Protein AF-A0A3D4JKE9-F1 (afdb_monomer)

Structure (mmCIF, N/CA/C/O backbone):
data_AF-A0A3D4JKE9-F1
#
_entry.id   AF-A0A3D4JKE9-F1
#
loop_
_atom_site.group_PDB
_atom_site.id
_atom_site.type_symbol
_atom_site.label_atom_id
_atom_site.label_alt_id
_atom_site.label_comp_id
_atom_site.label_asym_id
_atom_site.label_entity_id
_atom_site.label_seq_id
_atom_site.pdbx_PDB_ins_code
_atom_site.Cartn_x
_atom_site.Cartn_y
_atom_site.Cartn_z
_atom_site.occupancy
_atom_site.B_iso_or_equiv
_atom_site.auth_seq_id
_atom_site.auth_comp_id
_atom_site.auth_asym_id
_atom_site.auth_atom_id
_atom_site.pdbx_PDB_model_num
ATOM 1 N N . MET A 1 1 ? -2.656 17.512 4.393 1.00 38.16 1 MET A N 1
ATOM 2 C CA . MET A 1 1 ? -3.659 17.011 3.434 1.00 38.16 1 MET A CA 1
ATOM 3 C C . MET A 1 1 ? -3.412 17.754 2.129 1.00 38.16 1 MET A C 1
ATOM 5 O O . MET A 1 1 ? -3.562 18.969 2.118 1.00 38.16 1 MET A O 1
ATOM 9 N N . TYR A 1 2 ? -2.895 17.083 1.101 1.00 38.31 2 TYR A N 1
ATOM 10 C CA . TYR A 1 2 ? -2.681 17.700 -0.212 1.00 38.31 2 TYR A CA 1
ATOM 11 C C . TYR A 1 2 ? -3.946 17.462 -1.035 1.00 38.31 2 TYR A C 1
ATOM 13 O O . TYR A 1 2 ? -4.335 16.307 -1.201 1.00 38.31 2 TYR A O 1
ATOM 21 N N . SER A 1 3 ? -4.623 18.522 -1.486 1.00 44.34 3 SER A N 1
ATOM 22 C CA . SER A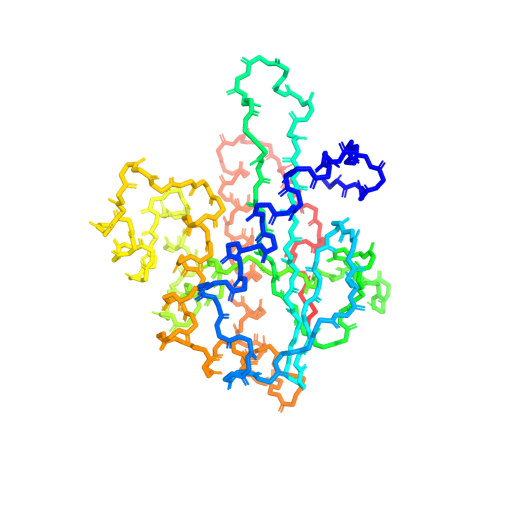 1 3 ? -5.609 18.356 -2.555 1.00 44.34 3 SER A CA 1
ATOM 23 C C . SER A 1 3 ? -4.840 18.005 -3.825 1.00 44.34 3 SER A C 1
ATOM 25 O O . SER A 1 3 ? -3.794 18.601 -4.092 1.00 44.34 3 SER A O 1
ATOM 27 N N . ILE A 1 4 ? -5.332 17.027 -4.587 1.00 50.19 4 ILE A N 1
ATOM 28 C CA . ILE A 1 4 ? -4.718 16.597 -5.856 1.00 50.19 4 ILE A CA 1
ATOM 29 C C . ILE A 1 4 ? -4.515 17.805 -6.790 1.00 50.19 4 ILE A C 1
ATOM 31 O O . ILE A 1 4 ? -3.504 17.899 -7.474 1.00 50.19 4 ILE A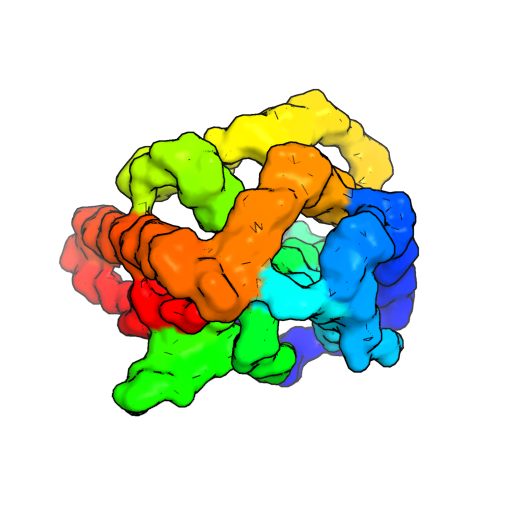 O 1
ATOM 35 N N . GLU A 1 5 ? -5.407 18.796 -6.710 1.00 46.59 5 GLU A N 1
ATOM 36 C CA . GLU A 1 5 ? -5.361 20.067 -7.445 1.00 46.59 5 GLU A CA 1
ATOM 37 C C . GLU A 1 5 ? -4.122 20.943 -7.173 1.00 46.59 5 GLU A C 1
ATOM 39 O O . GLU A 1 5 ? -3.820 21.828 -7.967 1.00 46.59 5 GLU A O 1
ATOM 44 N N . LYS A 1 6 ? -3.401 20.736 -6.060 1.00 47.44 6 LYS A N 1
ATOM 45 C CA . LYS A 1 6 ? -2.190 21.508 -5.713 1.00 47.44 6 LYS A CA 1
ATOM 46 C C . LYS A 1 6 ? -0.889 20.857 -6.176 1.00 47.44 6 LYS A C 1
ATOM 48 O O . LYS A 1 6 ? 0.180 21.426 -5.963 1.00 47.44 6 LYS A O 1
ATOM 53 N N . LEU A 1 7 ? -0.957 19.669 -6.770 1.00 55.28 7 LEU A N 1
ATOM 54 C CA . LEU A 1 7 ? 0.213 19.017 -7.337 1.00 55.28 7 LEU A CA 1
ATOM 55 C C . LEU A 1 7 ? 0.509 19.680 -8.685 1.00 55.28 7 LEU A C 1
ATOM 57 O O . LEU A 1 7 ? -0.306 19.622 -9.602 1.00 55.28 7 LEU A O 1
ATOM 61 N N . GLY A 1 8 ? 1.650 20.369 -8.783 1.00 56.56 8 GLY A N 1
ATOM 62 C CA . GLY A 1 8 ? 2.078 21.004 -10.030 1.00 56.56 8 GLY A CA 1
ATOM 63 C C . GLY A 1 8 ? 2.141 19.996 -11.188 1.00 56.56 8 GLY A C 1
ATOM 64 O O . GLY A 1 8 ? 2.285 18.794 -10.946 1.00 56.56 8 GLY A O 1
ATOM 65 N N . PRO A 1 9 ? 2.036 20.455 -12.448 1.00 58.12 9 PRO A N 1
ATOM 66 C CA . PRO A 1 9 ? 2.061 19.568 -13.602 1.00 58.12 9 PRO A CA 1
ATOM 67 C C . PRO A 1 9 ? 3.363 18.766 -13.607 1.00 58.12 9 PRO A C 1
ATOM 69 O O . PRO A 1 9 ? 4.460 19.316 -13.709 1.00 58.12 9 PRO A O 1
ATOM 72 N N . ILE A 1 10 ? 3.238 17.450 -13.481 1.00 63.09 10 ILE A N 1
ATOM 73 C CA . ILE A 1 10 ? 4.360 16.532 -13.643 1.00 63.09 10 ILE A CA 1
ATOM 74 C C . ILE A 1 10 ? 4.719 16.527 -15.126 1.00 63.09 10 ILE A C 1
ATOM 76 O O . ILE A 1 10 ? 3.843 16.421 -15.990 1.00 63.09 10 ILE A O 1
ATOM 80 N N . GLY A 1 11 ? 6.008 16.662 -15.433 1.00 67.00 11 GLY A N 1
ATOM 81 C CA . GLY A 1 11 ? 6.482 16.596 -16.808 1.00 67.00 11 GLY A CA 1
ATOM 82 C C . GLY A 1 11 ? 6.142 15.244 -17.439 1.00 67.00 11 GLY A C 1
ATOM 83 O O . GLY A 1 11 ? 6.236 14.199 -16.797 1.00 67.00 11 GLY A O 1
ATOM 84 N N . LYS A 1 12 ? 5.787 15.242 -18.728 1.00 72.56 12 LYS A N 1
ATOM 85 C CA . LYS A 1 12 ? 5.521 14.018 -19.510 1.00 72.56 12 LYS A CA 1
ATOM 86 C C . LYS A 1 12 ? 6.681 13.004 -19.448 1.00 72.56 12 LYS A C 1
ATOM 88 O O . LYS A 1 12 ? 6.446 11.804 -19.548 1.00 72.56 12 LYS A O 1
ATOM 93 N N . SER A 1 13 ? 7.915 13.482 -19.268 1.00 75.69 13 SER A N 1
ATOM 94 C CA . SER A 1 13 ? 9.113 12.656 -19.065 1.00 75.69 13 SER A CA 1
ATOM 95 C C . SER A 1 13 ? 9.032 11.801 -17.802 1.00 75.69 13 SER A C 1
ATOM 97 O O . SER A 1 13 ? 9.283 10.601 -17.866 1.00 75.69 13 SER A O 1
ATOM 99 N N . ASP A 1 14 ? 8.635 12.405 -16.681 1.00 77.00 14 ASP A N 1
ATOM 100 C CA . ASP A 1 14 ? 8.602 11.753 -15.371 1.00 77.00 14 ASP A CA 1
ATOM 101 C C . ASP A 1 14 ? 7.516 10.665 -15.362 1.00 77.00 14 ASP A C 1
ATOM 103 O O . ASP A 1 14 ? 7.735 9.573 -14.847 1.00 77.00 14 ASP A O 1
ATOM 107 N N . PHE A 1 15 ? 6.375 10.913 -16.023 1.00 83.19 15 PHE A N 1
ATOM 108 C CA . PHE A 1 15 ? 5.330 9.902 -16.228 1.00 83.19 15 PHE A CA 1
ATOM 109 C C . PHE A 1 15 ? 5.834 8.677 -17.007 1.00 83.19 15 PHE A C 1
ATOM 111 O O . PHE A 1 15 ? 5.554 7.547 -16.612 1.00 83.19 15 PHE A O 1
ATOM 118 N N . ASN A 1 16 ? 6.571 8.879 -18.105 1.00 86.31 16 ASN A N 1
ATOM 119 C CA . ASN A 1 16 ? 7.028 7.776 -18.955 1.00 86.31 16 ASN A CA 1
ATOM 120 C C . ASN A 1 16 ? 8.032 6.872 -18.232 1.00 86.31 16 ASN A C 1
ATOM 122 O O . ASN A 1 16 ? 7.844 5.658 -18.224 1.00 86.31 16 ASN A O 1
ATOM 126 N N . LEU A 1 17 ? 9.046 7.458 -17.579 1.00 87.44 17 LEU A N 1
ATOM 127 C CA . LEU A 1 17 ? 10.033 6.706 -16.788 1.00 87.44 17 LEU A CA 1
ATOM 128 C C . LEU A 1 17 ? 9.343 5.825 -15.748 1.00 87.44 17 LEU A C 1
ATOM 130 O O . LEU A 1 17 ? 9.685 4.658 -15.545 1.00 87.44 17 LEU A O 1
ATOM 134 N N . TRP A 1 18 ? 8.310 6.386 -15.132 1.00 86.81 18 TRP A N 1
ATOM 135 C CA . TRP A 1 18 ? 7.512 5.690 -14.156 1.00 86.81 18 TRP A CA 1
ATOM 136 C C . TRP A 1 18 ? 6.705 4.542 -14.716 1.00 86.81 18 TRP A C 1
ATOM 138 O O . TRP A 1 18 ? 6.764 3.424 -14.200 1.00 86.81 18 TRP A O 1
ATOM 148 N N . PHE A 1 19 ? 5.936 4.829 -15.760 1.00 89.69 19 PHE A N 1
ATOM 149 C CA . PHE A 1 19 ? 5.102 3.843 -16.414 1.00 89.69 19 PHE A CA 1
ATOM 150 C C . PHE A 1 19 ? 5.949 2.677 -16.940 1.00 89.69 19 PHE A C 1
ATOM 152 O O . PHE A 1 19 ? 5.550 1.520 -16.822 1.00 89.69 19 PHE A O 1
ATOM 159 N N . GLU A 1 20 ? 7.152 2.951 -17.442 1.00 91.56 20 GLU A N 1
ATOM 160 C CA . GLU A 1 20 ? 8.109 1.920 -17.843 1.00 91.56 20 GLU A CA 1
ATOM 161 C C . GLU A 1 20 ? 8.607 1.095 -16.649 1.00 91.56 20 GLU A C 1
ATOM 163 O O . GLU A 1 20 ? 8.553 -0.136 -16.697 1.00 91.56 20 GLU A O 1
ATOM 168 N N . ALA A 1 21 ? 9.035 1.735 -15.555 1.00 92.62 21 ALA A N 1
ATOM 169 C CA . ALA A 1 21 ? 9.536 1.032 -14.373 1.00 92.62 21 ALA A CA 1
ATOM 170 C C . ALA A 1 21 ? 8.473 0.114 -13.743 1.00 92.62 21 ALA A C 1
ATOM 172 O O . ALA A 1 21 ? 8.757 -1.054 -13.462 1.00 92.62 21 ALA A O 1
ATOM 173 N N . ILE A 1 22 ? 7.240 0.601 -13.559 1.00 92.81 22 ILE A N 1
ATOM 174 C CA . ILE A 1 22 ? 6.166 -0.212 -12.969 1.00 92.81 22 ILE A CA 1
ATOM 175 C C . ILE A 1 22 ? 5.819 -1.405 -13.864 1.00 92.81 22 ILE A C 1
ATOM 177 O O . ILE A 1 22 ? 5.727 -2.518 -13.357 1.00 92.81 22 ILE A O 1
ATOM 181 N N . ASN A 1 23 ? 5.707 -1.215 -15.183 1.00 92.44 23 ASN A N 1
ATOM 182 C CA . ASN A 1 23 ? 5.371 -2.304 -16.105 1.00 92.44 23 ASN A CA 1
ATOM 183 C C . ASN A 1 23 ? 6.515 -3.309 -16.280 1.00 92.44 23 ASN A C 1
ATOM 185 O O . ASN A 1 23 ? 6.272 -4.469 -16.605 1.00 92.44 23 ASN A O 1
ATOM 189 N N . LYS A 1 24 ? 7.762 -2.880 -16.064 1.00 96.38 24 LYS A N 1
ATOM 190 C CA . LYS A 1 24 ? 8.935 -3.752 -16.131 1.00 96.38 24 LYS A CA 1
ATOM 191 C C . LYS A 1 24 ? 9.065 -4.663 -14.912 1.00 96.38 24 LYS A C 1
ATOM 193 O O . LYS A 1 24 ? 9.494 -5.804 -15.063 1.00 96.38 24 LYS A O 1
ATOM 198 N N . PHE A 1 25 ? 8.771 -4.158 -13.712 1.00 96.25 25 PHE A N 1
ATOM 199 C CA . PHE A 1 25 ? 9.071 -4.871 -12.464 1.00 96.25 25 PHE A CA 1
ATOM 200 C C . PHE A 1 25 ? 7.846 -5.447 -11.747 1.00 96.25 25 PHE A C 1
ATOM 202 O O . PHE A 1 25 ? 8.006 -6.374 -10.952 1.00 96.25 25 PHE A O 1
ATOM 209 N N . LEU A 1 26 ? 6.640 -4.936 -12.003 1.00 96.31 26 LEU A N 1
ATOM 210 C CA . LEU A 1 26 ? 5.412 -5.449 -11.397 1.00 96.31 26 LEU A CA 1
ATOM 211 C C . LEU A 1 26 ? 4.663 -6.356 -12.372 1.00 96.31 26 LEU A C 1
ATOM 213 O O . LEU A 1 26 ? 4.300 -5.955 -13.475 1.00 96.31 26 LEU A O 1
ATOM 217 N N . ASP A 1 27 ? 4.368 -7.578 -11.933 1.00 96.62 27 ASP A N 1
ATOM 218 C CA . ASP A 1 27 ? 3.571 -8.529 -12.707 1.00 96.62 27 ASP A CA 1
ATOM 219 C C . ASP A 1 27 ? 2.071 -8.305 -12.465 1.00 96.62 27 ASP A C 1
ATOM 221 O O . ASP A 1 27 ? 1.409 -9.034 -11.725 1.00 96.62 27 ASP A O 1
ATOM 225 N N . PHE A 1 28 ? 1.517 -7.253 -13.071 1.00 97.31 28 PHE A N 1
ATOM 226 C CA . PHE A 1 28 ? 0.088 -6.935 -12.959 1.00 97.31 28 PHE A CA 1
ATOM 227 C C . PHE A 1 28 ? -0.811 -8.081 -13.448 1.00 97.31 28 PHE A C 1
ATOM 229 O O . PHE A 1 28 ? -1.889 -8.301 -12.891 1.00 97.31 28 PHE A O 1
ATOM 236 N N . LYS A 1 29 ? -0.356 -8.843 -14.454 1.00 97.62 29 LYS A N 1
ATOM 237 C CA . LYS A 1 29 ? -1.115 -9.951 -15.044 1.00 97.62 29 LYS A CA 1
ATOM 238 C C . LYS A 1 29 ? -1.281 -11.105 -14.057 1.00 97.62 29 LYS A C 1
ATOM 240 O O . LYS A 1 29 ? -2.401 -11.586 -13.907 1.00 97.62 29 LYS A O 1
ATOM 245 N N . LYS A 1 30 ? -0.214 -11.505 -13.351 1.00 97.38 30 LYS A N 1
ATOM 246 C CA . LYS A 1 30 ? -0.257 -12.529 -12.284 1.00 97.38 30 LYS A CA 1
ATOM 247 C C . LYS A 1 30 ? -1.341 -12.243 -11.245 1.00 97.38 30 LYS A C 1
ATOM 249 O O . LYS A 1 30 ? -1.954 -13.169 -10.724 1.00 97.38 30 LYS A O 1
ATOM 254 N N . TRP A 1 31 ? -1.595 -10.968 -10.972 1.00 96.94 31 TRP A N 1
ATOM 255 C CA . TRP A 1 31 ? -2.516 -10.518 -9.931 1.00 96.94 31 TRP A CA 1
ATOM 256 C C . TRP A 1 31 ? -3.861 -9.996 -10.461 1.00 96.94 31 TRP A C 1
ATOM 258 O O . TRP A 1 31 ? -4.652 -9.461 -9.687 1.00 96.94 31 TRP A O 1
ATOM 268 N N . ASN A 1 32 ? -4.150 -10.184 -11.756 1.00 97.81 32 ASN A N 1
ATOM 269 C CA . ASN A 1 32 ? -5.381 -9.741 -12.423 1.00 97.81 32 ASN A CA 1
ATOM 270 C C . ASN A 1 32 ? -5.658 -8.230 -12.315 1.00 97.81 32 ASN A C 1
ATOM 272 O O . ASN A 1 32 ? -6.818 -7.813 -12.295 1.00 97.81 32 ASN A O 1
ATOM 276 N N . PHE A 1 33 ? -4.609 -7.409 -12.256 1.00 98.12 33 PHE A N 1
ATOM 277 C CA . PHE A 1 33 ? -4.751 -5.959 -12.307 1.00 98.12 33 PHE A CA 1
ATOM 278 C C . PHE A 1 33 ? -4.959 -5.469 -13.742 1.00 98.12 33 PHE A C 1
ATOM 280 O O . PHE A 1 33 ? -4.297 -5.915 -14.680 1.00 98.12 33 PHE A O 1
ATOM 287 N N . LYS A 1 34 ? -5.853 -4.494 -13.894 1.00 97.38 34 LYS A N 1
ATOM 288 C CA . LYS A 1 34 ? -6.123 -3.754 -15.126 1.00 97.38 34 LYS A CA 1
ATOM 289 C C . LYS A 1 34 ? -5.850 -2.274 -14.897 1.00 97.38 34 LYS A C 1
ATOM 291 O O . LYS A 1 34 ? -6.173 -1.742 -13.841 1.00 97.38 34 LYS A O 1
ATOM 296 N N . LEU A 1 35 ? -5.267 -1.618 -15.893 1.00 95.88 35 LEU A N 1
ATOM 297 C CA . LEU A 1 35 ? -5.049 -0.174 -15.891 1.00 95.88 35 LEU A CA 1
ATOM 298 C C . LEU A 1 35 ? -6.390 0.554 -16.080 1.00 95.88 35 LEU A C 1
ATOM 300 O O . LEU A 1 35 ? -7.112 0.246 -17.027 1.00 95.88 35 LEU A O 1
ATOM 304 N N . ILE A 1 36 ? -6.711 1.509 -15.203 1.00 93.19 36 ILE A N 1
ATOM 305 C CA . ILE A 1 36 ? -8.005 2.220 -15.211 1.00 93.19 36 ILE A CA 1
ATOM 306 C C . ILE A 1 36 ? -7.918 3.598 -15.878 1.00 93.19 36 ILE A C 1
ATOM 308 O O . ILE A 1 36 ? -8.870 4.027 -16.524 1.00 93.19 36 ILE A O 1
ATOM 312 N N . ASN A 1 37 ? -6.780 4.285 -15.783 1.00 84.31 37 ASN A N 1
ATOM 313 C CA . ASN A 1 37 ? -6.600 5.621 -16.353 1.00 84.31 37 ASN A CA 1
ATOM 314 C C . ASN A 1 37 ? -5.240 5.764 -17.068 1.00 84.31 37 ASN A C 1
ATOM 316 O O . ASN A 1 37 ? -4.292 6.358 -16.548 1.00 84.31 37 ASN A O 1
ATOM 320 N N . PRO A 1 38 ? -5.106 5.216 -18.285 1.00 72.06 38 PRO A N 1
ATOM 321 C CA . PRO A 1 38 ? -3.895 5.424 -19.066 1.00 72.06 38 PRO A CA 1
ATOM 322 C C . PRO A 1 38 ? -3.710 6.916 -19.394 1.00 72.06 38 PRO A C 1
ATOM 324 O O . PRO A 1 38 ? -4.631 7.568 -19.878 1.00 72.06 38 PRO A O 1
ATOM 327 N N . GLY A 1 39 ? -2.499 7.441 -19.191 1.00 68.88 39 GLY A N 1
ATOM 328 C CA . GLY A 1 39 ? -2.058 8.699 -19.810 1.00 68.88 39 GLY A CA 1
ATOM 329 C C . GLY A 1 39 ? -1.943 9.929 -18.908 1.00 68.88 39 GLY A C 1
ATOM 330 O O . GLY A 1 39 ? -1.558 10.984 -19.410 1.00 68.88 39 GLY A O 1
ATOM 331 N N . PHE A 1 40 ? -2.221 9.826 -17.605 1.00 77.06 40 PHE A N 1
ATOM 332 C CA . PHE A 1 40 ? -1.964 10.913 -16.652 1.00 77.06 40 PHE A CA 1
ATOM 333 C C . PHE A 1 40 ? -1.666 10.376 -15.242 1.00 77.06 40 PHE A C 1
ATOM 335 O O . PHE A 1 40 ? -2.040 9.251 -14.919 1.00 77.06 40 PHE A O 1
ATOM 342 N N . MET A 1 41 ? -0.975 11.166 -14.412 1.00 81.62 41 MET A N 1
ATOM 343 C CA . MET A 1 41 ? -0.743 10.856 -12.993 1.00 81.62 41 MET A CA 1
ATOM 344 C C . MET A 1 41 ? -1.888 11.397 -12.127 1.00 81.62 41 MET A C 1
ATOM 346 O O . MET A 1 41 ? -2.308 12.526 -12.349 1.00 81.62 41 MET A O 1
ATOM 350 N N . PRO A 1 42 ? -2.331 10.696 -11.073 1.00 89.69 42 PRO A N 1
ATOM 351 C CA . PRO A 1 42 ? -1.864 9.385 -10.616 1.00 89.69 42 PRO A CA 1
ATOM 352 C C . PRO A 1 42 ? -2.261 8.243 -11.557 1.00 89.69 42 PRO A C 1
ATOM 354 O O . PRO A 1 42 ? -3.273 8.344 -12.232 1.00 89.69 42 PRO A O 1
ATOM 357 N N . ILE A 1 43 ? -1.501 7.145 -11.572 1.00 91.50 43 ILE A N 1
ATOM 358 C CA . ILE A 1 43 ? -1.821 5.931 -12.343 1.00 91.50 43 ILE A CA 1
ATOM 359 C C . ILE A 1 43 ? -2.530 4.934 -11.429 1.00 91.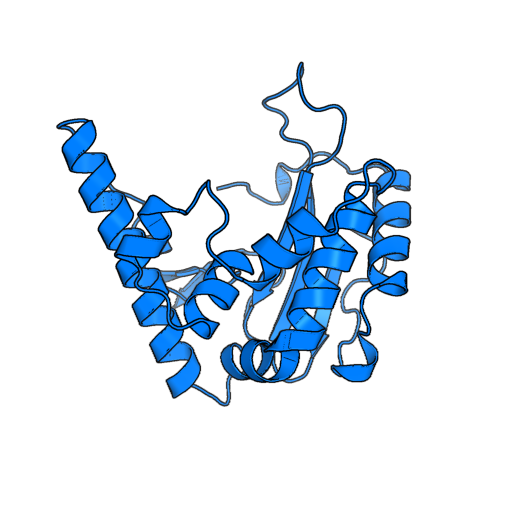50 43 ILE A C 1
ATOM 361 O O . ILE A 1 43 ? -2.003 4.584 -10.372 1.00 91.50 43 ILE A O 1
ATOM 365 N N . PHE A 1 44 ? -3.687 4.436 -11.854 1.00 94.50 44 PHE A N 1
ATOM 366 C CA . PHE A 1 44 ? -4.486 3.463 -11.118 1.00 94.50 44 PHE A CA 1
ATOM 367 C C . PHE A 1 44 ? -4.518 2.108 -11.811 1.00 94.50 44 PHE A C 1
ATOM 369 O O . PHE A 1 44 ? -4.836 1.994 -12.997 1.00 94.50 44 PHE A O 1
ATOM 376 N N . TYR A 1 45 ? -4.283 1.069 -11.019 1.00 96.94 45 TYR A N 1
ATOM 377 C CA . TYR A 1 45 ? -4.546 -0.313 -11.385 1.00 96.94 45 TYR A CA 1
ATOM 378 C C . TYR A 1 45 ? -5.612 -0.894 -10.460 1.00 96.94 45 TYR A C 1
ATOM 380 O O . TYR A 1 45 ? -5.587 -0.655 -9.254 1.00 96.94 45 TYR A O 1
ATOM 388 N N . GLU A 1 46 ? -6.522 -1.689 -11.008 1.00 98.19 46 GLU A N 1
ATOM 389 C CA . GLU A 1 46 ? -7.597 -2.342 -10.260 1.00 98.19 46 GLU A CA 1
ATOM 390 C C . GLU A 1 46 ? -7.658 -3.838 -10.573 1.00 98.19 46 GLU A C 1
ATOM 392 O O . GLU A 1 46 ? -7.564 -4.252 -11.727 1.00 98.19 46 GLU A O 1
ATOM 397 N N . SER A 1 47 ? -7.814 -4.646 -9.530 1.00 98.12 47 SER A N 1
ATOM 398 C CA . SER A 1 47 ? -8.143 -6.069 -9.602 1.00 98.12 47 SER A CA 1
ATOM 399 C C . SER A 1 47 ? -9.493 -6.305 -8.910 1.00 98.12 47 SER A C 1
ATOM 401 O O . SER A 1 47 ? -9.981 -5.413 -8.212 1.00 98.12 47 SER A O 1
ATOM 403 N N . PRO A 1 48 ? -10.094 -7.505 -9.010 1.00 97.69 48 PRO A N 1
ATOM 404 C CA . PRO A 1 48 ? -11.302 -7.825 -8.247 1.00 97.69 48 PRO A CA 1
ATOM 405 C C . PRO A 1 48 ? -11.152 -7.655 -6.726 1.00 97.69 48 PRO A C 1
ATOM 407 O O . PRO A 1 48 ? -12.146 -7.426 -6.043 1.00 97.69 48 PRO A O 1
ATOM 410 N N . ARG A 1 49 ? -9.921 -7.755 -6.200 1.00 97.81 49 ARG A N 1
ATOM 411 C CA . ARG A 1 49 ? -9.641 -7.654 -4.763 1.00 97.81 49 ARG A CA 1
ATOM 412 C C . ARG A 1 49 ? -9.395 -6.216 -4.315 1.00 97.81 49 ARG A C 1
ATOM 414 O O . ARG A 1 49 ? -9.874 -5.814 -3.264 1.00 97.81 49 ARG A O 1
ATOM 421 N N . CYS A 1 50 ? -8.647 -5.422 -5.079 1.00 98.25 50 CYS A N 1
ATOM 422 C CA . CYS A 1 50 ? -8.192 -4.114 -4.604 1.00 98.25 50 CYS A CA 1
ATOM 423 C C . CYS A 1 50 ? -7.730 -3.169 -5.722 1.00 98.25 50 CYS A C 1
ATOM 425 O O . CYS A 1 50 ? -7.623 -3.547 -6.891 1.00 98.25 50 CYS A O 1
ATOM 427 N N . LYS A 1 51 ? -7.415 -1.932 -5.327 1.00 98.12 51 LYS A N 1
ATOM 428 C CA . LYS A 1 51 ? -6.852 -0.862 -6.153 1.00 98.12 51 LYS A CA 1
ATOM 429 C C . LYS A 1 51 ? -5.429 -0.519 -5.712 1.00 98.12 51 LYS A C 1
ATOM 431 O O . LYS A 1 51 ? -5.102 -0.575 -4.525 1.00 98.12 51 LYS A O 1
ATOM 436 N N . VAL A 1 52 ? -4.602 -0.103 -6.667 1.00 97.56 52 VAL A N 1
ATOM 437 C CA . VAL A 1 52 ? -3.250 0.424 -6.441 1.00 97.56 52 VAL A CA 1
ATOM 438 C C . VAL A 1 52 ? -3.108 1.747 -7.179 1.00 97.56 52 VAL A C 1
ATOM 440 O O . VAL A 1 52 ? -3.412 1.831 -8.367 1.00 97.56 52 VAL A O 1
ATOM 443 N N . MET A 1 53 ? -2.638 2.768 -6.471 1.00 95.81 53 MET A N 1
ATOM 444 C CA . MET A 1 53 ? -2.368 4.100 -6.998 1.00 95.81 53 MET A CA 1
ATOM 445 C C . MET A 1 53 ? -0.871 4.366 -6.967 1.00 95.81 53 MET A C 1
ATOM 447 O O . MET A 1 53 ? -0.243 4.233 -5.917 1.00 95.81 53 MET A O 1
ATOM 451 N N . PHE A 1 54 ? -0.334 4.819 -8.091 1.00 93.38 54 PHE A N 1
ATOM 452 C CA . PHE A 1 54 ? 1.015 5.353 -8.211 1.00 93.38 54 PHE A CA 1
ATOM 453 C C . PHE A 1 54 ? 0.906 6.863 -8.400 1.00 93.38 54 PHE A C 1
ATOM 455 O O . PHE A 1 54 ? 0.337 7.336 -9.384 1.00 93.38 54 PHE A O 1
ATOM 462 N N . LEU A 1 55 ? 1.434 7.621 -7.446 1.00 89.94 55 LEU A N 1
ATOM 463 C CA . LEU A 1 55 ? 1.461 9.074 -7.463 1.00 89.94 55 LEU A CA 1
ATOM 464 C C . LEU A 1 55 ? 2.911 9.544 -7.426 1.00 89.94 55 LEU A C 1
ATOM 466 O O . LEU A 1 55 ? 3.701 9.102 -6.596 1.00 89.94 55 LEU A O 1
ATOM 470 N N . SER A 1 56 ? 3.241 10.481 -8.299 1.00 86.19 56 SER A N 1
ATOM 471 C CA . SER A 1 56 ? 4.485 11.225 -8.246 1.00 86.19 56 SER A CA 1
ATOM 472 C C . SER A 1 56 ? 4.133 12.661 -7.897 1.00 86.19 56 SER A C 1
ATOM 474 O O . SER A 1 56 ? 3.076 13.151 -8.285 1.00 86.19 56 SER A O 1
ATOM 476 N N . PHE A 1 57 ? 4.950 13.317 -7.090 1.00 82.75 57 PHE A N 1
ATOM 477 C CA . PHE A 1 57 ? 4.728 14.703 -6.709 1.00 82.75 57 PHE A CA 1
ATOM 478 C C . PHE A 1 57 ? 6.063 15.366 -6.408 1.00 82.75 57 PHE A C 1
ATOM 480 O O . PHE A 1 57 ? 7.022 14.710 -6.025 1.00 82.75 57 PHE A O 1
ATOM 487 N N . ARG A 1 58 ? 6.134 16.682 -6.576 1.00 77.31 58 ARG A N 1
ATOM 488 C CA . ARG A 1 58 ? 7.268 17.484 -6.112 1.00 77.31 58 ARG A CA 1
ATOM 489 C C . ARG A 1 58 ? 6.792 18.231 -4.875 1.00 77.31 58 ARG A C 1
ATOM 491 O O . ARG A 1 58 ? 5.743 18.875 -4.943 1.00 77.31 58 ARG A O 1
ATOM 498 N N . ASP A 1 59 ? 7.492 18.109 -3.746 1.00 69.56 59 ASP A N 1
ATOM 499 C CA . ASP A 1 59 ? 7.161 18.937 -2.584 1.00 69.56 59 ASP A CA 1
ATOM 500 C C . ASP A 1 59 ? 7.537 20.382 -2.922 1.00 69.56 59 ASP A C 1
ATOM 502 O O . ASP A 1 59 ? 8.705 20.758 -2.932 1.00 69.56 59 ASP A O 1
ATOM 506 N N . SER A 1 60 ? 6.531 21.199 -3.232 1.00 62.56 60 SER A N 1
ATOM 507 C CA . SER A 1 60 ? 6.721 22.604 -3.597 1.00 62.56 60 SER A CA 1
ATOM 508 C C . SER A 1 60 ? 7.285 23.448 -2.451 1.00 62.56 60 SER A C 1
ATOM 510 O O . SER A 1 60 ? 7.595 24.616 -2.654 1.00 62.56 60 SER A O 1
ATOM 512 N N . ARG A 1 61 ? 7.356 22.903 -1.229 1.00 60.69 61 ARG A N 1
ATOM 513 C CA . ARG A 1 61 ? 7.923 23.588 -0.058 1.00 60.69 61 ARG A CA 1
ATOM 514 C C . ARG A 1 61 ? 9.436 23.436 0.028 1.00 60.69 61 ARG A C 1
ATOM 516 O O . ARG A 1 61 ? 10.045 24.096 0.864 1.00 60.69 61 ARG A O 1
ATOM 523 N N . ASP A 1 62 ? 10.019 22.587 -0.812 1.00 55.91 62 ASP A N 1
ATOM 524 C CA . ASP A 1 62 ? 11.452 22.355 -0.869 1.00 55.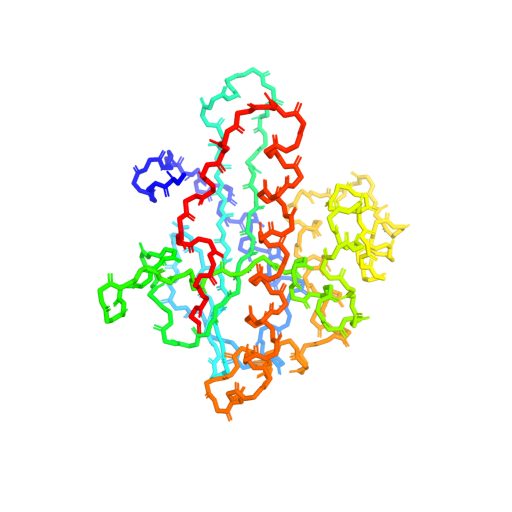91 62 ASP A CA 1
ATOM 525 C C . ASP A 1 62 ? 12.014 22.835 -2.214 1.00 55.91 62 ASP A C 1
ATOM 527 O O . ASP A 1 62 ? 12.523 22.059 -3.021 1.00 55.91 62 ASP A O 1
ATOM 531 N N . GLU A 1 63 ? 11.902 24.147 -2.465 1.00 53.41 63 GLU A N 1
ATOM 532 C CA . GLU A 1 63 ? 12.486 24.808 -3.647 1.00 53.41 63 GLU A CA 1
ATOM 533 C C . GLU A 1 63 ? 14.012 24.612 -3.749 1.00 53.41 63 GLU A C 1
ATOM 535 O O . GLU A 1 63 ? 14.588 24.850 -4.810 1.00 53.41 63 GLU A O 1
ATOM 540 N N . TYR A 1 64 ? 14.672 24.157 -2.675 1.00 53.47 64 TYR A N 1
ATOM 541 C CA . TYR A 1 64 ? 16.128 24.112 -2.572 1.00 53.47 64 TYR A CA 1
ATOM 542 C C . TYR A 1 64 ? 16.746 22.707 -2.446 1.00 53.47 64 TYR A C 1
ATOM 544 O O . TYR A 1 64 ? 17.930 22.582 -2.771 1.00 53.47 64 TYR A O 1
ATOM 552 N N . HIS A 1 65 ? 16.025 21.648 -2.030 1.00 47.69 65 HIS A N 1
ATOM 553 C CA . HIS A 1 65 ? 16.691 20.378 -1.669 1.00 47.69 65 HIS A CA 1
ATOM 554 C C . HIS A 1 65 ? 16.176 19.066 -2.279 1.00 47.69 65 HIS A C 1
ATOM 556 O O . HIS A 1 65 ? 16.869 18.057 -2.123 1.00 47.69 65 HIS A O 1
ATOM 562 N N . SER A 1 66 ? 15.100 19.031 -3.077 1.00 54.41 66 SER A N 1
ATOM 563 C CA . SER A 1 66 ? 14.815 17.828 -3.884 1.00 54.41 66 SER A CA 1
ATOM 564 C C . SER A 1 66 ? 14.482 18.151 -5.344 1.00 54.41 66 SER A C 1
ATOM 566 O O . SER A 1 66 ? 13.382 18.539 -5.721 1.00 54.41 66 SER A O 1
ATOM 568 N N . SER A 1 67 ? 15.473 17.976 -6.220 1.00 61.44 67 SER A N 1
ATOM 569 C CA . SER A 1 67 ? 15.277 18.061 -7.674 1.00 61.44 67 SER A CA 1
ATOM 570 C C . SER A 1 67 ? 14.537 16.844 -8.240 1.00 61.44 67 SER A C 1
ATOM 572 O O . SER A 1 67 ? 14.065 16.882 -9.380 1.00 61.44 67 SER A O 1
ATOM 574 N N . SER A 1 68 ? 14.431 15.765 -7.460 1.00 68.19 68 SER A N 1
ATOM 575 C CA . SER A 1 68 ? 13.820 14.505 -7.878 1.00 68.19 68 SER A CA 1
ATOM 576 C C . SER A 1 68 ? 12.386 14.413 -7.362 1.00 68.19 68 SER A C 1
ATOM 578 O O . SER A 1 68 ? 12.153 14.697 -6.188 1.00 68.19 68 SER A O 1
ATOM 580 N N . PRO A 1 69 ? 11.418 14.049 -8.214 1.00 74.88 69 PRO A N 1
ATOM 581 C CA . PRO A 1 69 ? 10.045 13.889 -7.777 1.00 74.88 69 PRO A CA 1
ATOM 582 C C . PRO A 1 69 ? 9.942 12.804 -6.697 1.00 74.88 69 PRO A C 1
ATOM 584 O O . PRO A 1 69 ? 10.511 11.719 -6.808 1.00 74.88 69 PRO A O 1
ATOM 587 N N . GLU A 1 70 ? 9.178 13.082 -5.647 1.00 83.19 70 GLU A N 1
ATOM 588 C CA . GLU A 1 70 ? 8.756 12.072 -4.693 1.00 83.19 70 GLU A CA 1
ATOM 589 C C . GLU A 1 70 ? 7.722 11.139 -5.311 1.00 83.19 70 GLU A C 1
ATOM 591 O O . GLU A 1 70 ? 7.060 11.414 -6.318 1.00 83.19 70 GLU A O 1
ATOM 596 N N . ILE A 1 71 ? 7.641 9.975 -4.688 1.00 84.88 71 ILE A N 1
ATOM 597 C CA . ILE A 1 71 ? 6.996 8.799 -5.216 1.00 84.88 71 ILE A CA 1
ATOM 598 C C . ILE A 1 71 ? 6.189 8.182 -4.083 1.00 84.88 71 ILE A C 1
ATOM 600 O O . ILE A 1 71 ? 6.739 7.813 -3.046 1.00 84.88 71 ILE A O 1
ATOM 604 N N . SER A 1 72 ? 4.890 8.028 -4.304 1.00 89.44 72 SER A N 1
ATOM 605 C CA . SER A 1 72 ? 3.985 7.357 -3.385 1.00 89.44 72 SER A CA 1
ATOM 606 C C . SER A 1 72 ? 3.226 6.259 -4.111 1.00 89.44 72 SER A C 1
ATOM 608 O O . SER A 1 72 ? 2.649 6.476 -5.174 1.00 89.44 72 SER A O 1
ATOM 610 N N . VAL A 1 73 ? 3.206 5.076 -3.505 1.00 94.62 73 VAL A N 1
ATOM 611 C CA . VAL A 1 73 ? 2.363 3.964 -3.936 1.00 94.62 73 VAL A CA 1
ATOM 612 C C . VAL A 1 73 ? 1.411 3.646 -2.800 1.00 94.62 73 VAL A C 1
ATOM 614 O O . VAL A 1 73 ? 1.834 3.392 -1.670 1.00 94.62 73 VAL A O 1
ATOM 617 N N . SER A 1 74 ? 0.118 3.690 -3.092 1.00 96.38 74 SER A N 1
ATOM 618 C CA . SER A 1 74 ? -0.940 3.470 -2.111 1.00 96.38 74 SER A CA 1
ATOM 619 C C . SER A 1 74 ? -1.879 2.362 -2.559 1.00 96.38 74 SER A C 1
ATOM 621 O O . SER A 1 74 ? -2.117 2.176 -3.750 1.00 96.38 74 SER A O 1
ATOM 623 N N . TYR A 1 75 ? -2.434 1.651 -1.587 1.00 98.25 75 TYR A N 1
ATOM 624 C CA . TYR A 1 75 ? -3.331 0.520 -1.788 1.00 98.25 75 TYR A CA 1
ATOM 625 C C . TYR A 1 75 ? -4.695 0.836 -1.207 1.00 98.25 75 TYR A C 1
ATOM 627 O O . TYR A 1 75 ? -4.770 1.456 -0.152 1.00 98.25 75 TYR A O 1
ATOM 635 N N . ALA A 1 76 ? -5.760 0.401 -1.858 1.00 97.94 76 ALA A N 1
ATOM 636 C CA . ALA A 1 76 ? -7.112 0.644 -1.385 1.00 97.94 76 ALA A CA 1
ATOM 637 C C . ALA A 1 76 ? -8.021 -0.541 -1.681 1.00 97.94 76 ALA A C 1
ATOM 639 O O . ALA A 1 76 ? -7.772 -1.311 -2.610 1.00 97.94 76 ALA A O 1
ATOM 640 N N . ARG A 1 77 ? -9.102 -0.674 -0.917 1.00 97.44 77 ARG A N 1
ATOM 641 C CA . ARG A 1 77 ? -10.168 -1.629 -1.233 1.00 97.44 77 ARG A CA 1
ATOM 642 C C . ARG A 1 77 ? -10.900 -1.193 -2.505 1.00 97.44 77 ARG A C 1
ATOM 644 O O . ARG A 1 77 ? -10.880 -0.019 -2.878 1.00 97.44 77 ARG A O 1
ATOM 651 N N . SER A 1 78 ? -11.571 -2.126 -3.175 1.00 95.75 78 SER A N 1
ATOM 652 C CA . SER A 1 78 ? -12.212 -1.885 -4.482 1.00 95.75 78 SER A CA 1
ATOM 653 C C . SER A 1 78 ? -13.243 -0.743 -4.492 1.00 95.75 78 SER A C 1
ATOM 655 O O . SER A 1 78 ? -13.404 -0.070 -5.505 1.00 95.75 78 SER A O 1
ATOM 657 N N . HIS A 1 79 ? -13.896 -0.439 -3.370 1.00 94.12 79 HIS A N 1
ATOM 658 C CA . HIS A 1 79 ? -14.884 0.644 -3.284 1.00 94.12 79 HIS A CA 1
ATOM 659 C C . HIS A 1 79 ? -14.276 2.048 -3.093 1.00 94.12 79 HIS A C 1
ATOM 661 O O . HIS A 1 79 ? -15.011 3.034 -3.116 1.00 94.12 79 HIS A O 1
ATOM 667 N N . ALA A 1 80 ? -12.957 2.168 -2.905 1.00 95.38 80 ALA A N 1
ATOM 668 C CA . ALA A 1 80 ? -12.324 3.459 -2.657 1.00 95.38 80 ALA A CA 1
ATOM 669 C C . ALA A 1 80 ? -12.459 4.417 -3.860 1.00 95.38 80 ALA A C 1
ATOM 671 O O . ALA A 1 80 ? -12.261 3.988 -5.007 1.00 95.38 80 ALA A O 1
ATOM 672 N N . PRO A 1 81 ? -12.752 5.710 -3.625 1.00 94.44 81 PRO A N 1
ATOM 673 C CA . PRO A 1 81 ? -12.795 6.709 -4.688 1.00 94.44 81 PRO A CA 1
ATOM 674 C C . PRO A 1 81 ? -11.399 6.936 -5.291 1.00 94.44 81 PRO A C 1
ATOM 676 O O . PRO A 1 81 ? -10.384 6.822 -4.600 1.00 94.44 81 PRO A O 1
ATOM 679 N N . LEU A 1 82 ? -11.346 7.250 -6.590 1.00 92.44 82 LEU A N 1
ATOM 680 C CA . LEU A 1 82 ? -10.087 7.521 -7.304 1.00 92.44 82 LEU A CA 1
ATOM 681 C C . LEU A 1 82 ? -9.595 8.960 -7.096 1.00 92.44 82 LEU A C 1
ATOM 683 O O . LEU A 1 82 ? -8.401 9.228 -7.149 1.00 92.44 82 LEU A O 1
ATOM 687 N N . ASP A 1 83 ? -10.511 9.889 -6.854 1.00 88.75 83 ASP A N 1
ATOM 688 C CA . ASP A 1 83 ? -10.274 11.330 -6.744 1.00 88.75 83 ASP A CA 1
ATOM 689 C C . ASP A 1 83 ? -10.107 11.816 -5.295 1.00 88.75 83 ASP A C 1
ATOM 691 O O . ASP A 1 83 ? -9.877 13.001 -5.053 1.00 88.75 83 ASP A O 1
ATOM 695 N N . SER A 1 84 ? -10.187 10.913 -4.313 1.00 89.69 84 SER A N 1
ATOM 696 C CA . SER A 1 84 ? -10.087 11.260 -2.899 1.00 89.69 84 SER A CA 1
ATOM 697 C C . SER A 1 84 ? -9.337 10.209 -2.088 1.00 89.69 84 SER A C 1
ATOM 699 O O . SER A 1 84 ? -9.488 9.003 -2.264 1.00 89.69 84 SER A O 1
ATOM 701 N N . HIS A 1 85 ? -8.563 10.682 -1.109 1.00 89.19 85 HIS A N 1
ATOM 702 C CA . HIS A 1 85 ? -7.949 9.819 -0.099 1.00 89.19 85 HIS A CA 1
ATOM 703 C C . HIS A 1 85 ? -8.935 9.340 0.977 1.00 89.19 85 HIS A C 1
ATOM 705 O O . HIS A 1 85 ? -8.592 8.460 1.775 1.00 89.19 85 HIS A O 1
ATOM 711 N N . TYR A 1 86 ? -10.132 9.930 1.007 1.00 90.81 86 TYR A N 1
ATOM 712 C CA . TYR A 1 86 ? -11.128 9.725 2.045 1.00 90.81 86 TYR A CA 1
ATOM 713 C C . TYR A 1 86 ? -12.534 9.548 1.477 1.00 90.81 86 TYR A C 1
ATOM 715 O O . TYR A 1 86 ? -12.884 10.150 0.462 1.00 90.81 86 TYR A O 1
ATOM 723 N N . ILE A 1 87 ? -13.361 8.796 2.192 1.00 91.31 87 ILE A N 1
ATOM 724 C CA . ILE A 1 87 ? -14.798 8.692 1.947 1.00 91.31 87 ILE A CA 1
ATOM 725 C C . ILE A 1 87 ? -15.563 9.181 3.178 1.00 91.31 87 ILE A C 1
ATOM 727 O O . ILE A 1 87 ? -15.149 8.927 4.310 1.00 91.31 87 ILE A O 1
ATOM 731 N N . ASN A 1 88 ? -16.662 9.905 2.962 1.00 90.25 88 ASN A N 1
ATOM 732 C CA . ASN A 1 88 ? -17.616 10.202 4.026 1.00 90.25 88 ASN A CA 1
ATOM 733 C C . ASN A 1 88 ? -18.626 9.053 4.101 1.00 90.25 88 ASN A C 1
ATOM 735 O O . ASN A 1 88 ? -19.326 8.783 3.126 1.00 90.25 88 ASN A O 1
ATOM 739 N N . PHE A 1 89 ? -18.685 8.386 5.247 1.00 86.38 89 PHE A N 1
ATOM 740 C CA . PHE A 1 89 ? -19.638 7.326 5.529 1.00 86.38 89 PHE A CA 1
ATOM 741 C C . PHE A 1 89 ? -20.265 7.583 6.901 1.00 86.38 89 PHE A C 1
ATOM 743 O O . PHE A 1 89 ? -19.549 7.758 7.885 1.00 86.38 89 PHE A O 1
ATOM 750 N N . ASP A 1 90 ? -21.597 7.664 6.959 1.00 90.50 90 ASP A N 1
ATOM 751 C CA . ASP A 1 90 ? -22.355 7.969 8.186 1.00 90.50 90 ASP A CA 1
ATOM 752 C C . ASP A 1 90 ? -21.860 9.238 8.921 1.00 90.50 90 ASP A C 1
ATOM 754 O O . ASP A 1 90 ? -21.644 9.270 10.134 1.00 90.50 90 ASP A O 1
ATOM 758 N N . GLY A 1 91 ? -21.569 10.296 8.154 1.00 89.50 91 GLY A N 1
ATOM 759 C CA . GLY A 1 91 ? -21.083 11.574 8.684 1.00 89.50 91 GLY A CA 1
ATOM 760 C C . GLY A 1 91 ? -19.635 11.553 9.188 1.00 89.50 91 GLY A C 1
ATOM 761 O O . GLY A 1 91 ? -19.158 12.565 9.707 1.00 89.50 91 GLY A O 1
ATOM 762 N N . LYS A 1 92 ? -18.916 10.435 9.037 1.00 88.50 92 LYS A N 1
ATOM 763 C CA . LYS A 1 92 ? -17.513 10.283 9.438 1.00 88.50 92 LYS A CA 1
ATOM 764 C C . LYS A 1 92 ? -16.616 10.136 8.217 1.00 88.50 92 LYS A C 1
ATOM 766 O O . LYS A 1 92 ? -16.950 9.463 7.250 1.00 88.50 92 LYS A O 1
ATOM 771 N N . MET A 1 93 ? -15.439 10.750 8.282 1.00 88.56 93 MET A N 1
ATOM 772 C CA . MET A 1 93 ? -14.412 10.617 7.250 1.00 88.56 93 MET A CA 1
ATOM 773 C C . MET A 1 93 ? -13.558 9.380 7.521 1.00 88.56 93 MET A C 1
ATOM 775 O O . MET A 1 93 ? -13.007 9.260 8.617 1.00 88.56 93 MET A O 1
ATOM 779 N N . TYR A 1 94 ? -13.426 8.509 6.522 1.00 90.44 94 TYR A N 1
ATOM 780 C CA . TYR A 1 94 ? -12.605 7.299 6.542 1.00 90.44 94 TYR A CA 1
ATOM 781 C C . TYR A 1 94 ? -11.487 7.413 5.516 1.00 90.44 94 TYR A C 1
ATOM 783 O O . TYR A 1 94 ? -11.735 7.791 4.374 1.00 90.44 94 TYR A O 1
ATOM 791 N N . ARG A 1 95 ? -10.258 7.070 5.899 1.00 92.12 95 ARG A N 1
ATOM 792 C CA . ARG A 1 95 ? -9.121 6.982 4.984 1.00 92.12 95 ARG A CA 1
ATOM 793 C C . ARG A 1 95 ? -9.192 5.679 4.193 1.00 92.12 95 ARG A C 1
ATOM 795 O O . ARG A 1 95 ? -9.242 4.616 4.797 1.00 92.12 95 ARG A O 1
ATOM 802 N N . CYS A 1 96 ? -9.094 5.780 2.873 1.00 94.69 96 CYS A N 1
ATOM 803 C CA . CYS A 1 96 ? -9.235 4.635 1.970 1.00 94.69 96 CYS A CA 1
ATOM 804 C C . CYS A 1 96 ? -7.946 4.160 1.304 1.00 94.69 96 CYS A C 1
ATOM 806 O O . CYS A 1 96 ? -7.925 3.104 0.683 1.00 94.69 96 CYS A O 1
ATOM 808 N N . TRP A 1 97 ? -6.883 4.960 1.376 1.00 95.81 97 TRP A N 1
ATOM 809 C CA . TRP A 1 97 ? -5.618 4.672 0.706 1.00 95.81 97 TRP A CA 1
ATOM 810 C C . TRP A 1 97 ? -4.499 4.470 1.728 1.00 95.81 97 TRP A C 1
ATOM 812 O O . TRP A 1 97 ? -4.182 5.359 2.533 1.00 95.81 97 TRP A O 1
ATOM 822 N N . HIS A 1 98 ? -3.883 3.296 1.670 1.00 95.25 98 HIS A N 1
ATOM 823 C CA . HIS A 1 98 ? -2.983 2.742 2.671 1.00 95.25 98 HIS A CA 1
ATOM 824 C C . HIS A 1 98 ? -1.558 2.638 2.153 1.00 95.25 98 HIS A C 1
ATOM 826 O O . HIS A 1 98 ? -1.299 2.216 1.027 1.00 95.25 98 HIS A O 1
ATOM 832 N N . ASP A 1 99 ? -0.627 3.013 3.023 1.00 92.62 99 ASP A N 1
ATOM 833 C CA . ASP A 1 99 ? 0.799 2.858 2.785 1.00 92.62 99 ASP A CA 1
ATOM 834 C C . ASP A 1 99 ? 1.187 1.386 2.960 1.00 92.62 99 ASP A C 1
ATOM 836 O O . ASP A 1 99 ? 0.831 0.755 3.963 1.00 92.62 99 ASP A O 1
ATOM 840 N N . ILE A 1 100 ? 1.956 0.848 2.015 1.00 94.31 100 ILE A N 1
ATOM 841 C CA . ILE A 1 100 ? 2.391 -0.550 2.052 1.00 94.31 100 ILE A CA 1
ATOM 842 C C . ILE A 1 100 ? 3.170 -0.903 3.323 1.00 94.31 100 ILE A C 1
ATOM 844 O O . ILE A 1 100 ? 3.111 -2.040 3.775 1.00 94.31 100 ILE A O 1
ATOM 848 N N . ARG A 1 101 ? 3.858 0.050 3.964 1.00 91.06 101 ARG A N 1
ATOM 849 C CA . ARG A 1 101 ? 4.588 -0.198 5.217 1.00 91.06 101 ARG A CA 1
ATOM 850 C C . ARG A 1 101 ? 3.650 -0.628 6.336 1.00 91.06 101 ARG A C 1
ATOM 852 O O . ARG A 1 101 ? 3.997 -1.545 7.072 1.00 91.06 101 ARG A O 1
ATOM 859 N N . LEU A 1 102 ? 2.479 0.005 6.458 1.00 92.06 102 LEU A N 1
ATOM 860 C CA . LEU A 1 102 ? 1.476 -0.376 7.459 1.00 92.06 102 LEU A CA 1
ATOM 861 C C . LEU A 1 102 ? 0.937 -1.776 7.169 1.00 92.06 102 LEU A C 1
ATOM 863 O O . LEU A 1 102 ? 0.859 -2.591 8.083 1.00 92.06 102 LEU A O 1
ATOM 867 N N . LEU A 1 103 ? 0.630 -2.059 5.900 1.00 95.56 103 LEU A N 1
ATOM 868 C CA . LEU A 1 103 ? 0.143 -3.370 5.467 1.00 95.56 103 LEU A CA 1
ATOM 869 C C . LEU A 1 103 ? 1.175 -4.466 5.771 1.00 95.56 103 LEU A C 1
ATOM 871 O O . LEU A 1 103 ? 0.853 -5.449 6.426 1.00 95.56 103 LEU A O 1
ATOM 875 N N . LEU A 1 104 ? 2.443 -4.268 5.400 1.00 94.62 104 LEU A N 1
ATOM 876 C CA . LEU A 1 104 ? 3.509 -5.242 5.653 1.00 94.62 104 LEU A CA 1
ATOM 877 C C . LEU A 1 104 ? 3.791 -5.443 7.145 1.00 94.62 104 LEU A C 1
ATOM 879 O O . LEU A 1 104 ? 4.050 -6.566 7.562 1.00 94.62 104 LEU A O 1
ATOM 883 N N . CYS A 1 105 ? 3.743 -4.384 7.959 1.00 93.31 105 CYS A N 1
ATOM 884 C CA . CYS A 1 105 ? 3.918 -4.524 9.407 1.00 93.31 105 CYS A CA 1
ATOM 885 C C . CYS A 1 105 ? 2.787 -5.349 10.028 1.00 93.31 105 CYS A C 1
ATOM 887 O O . CYS A 1 105 ? 3.056 -6.198 10.875 1.00 93.31 105 CYS A O 1
ATOM 889 N N . TYR A 1 106 ? 1.547 -5.126 9.589 1.00 95.31 106 TYR A N 1
ATOM 890 C CA . TYR A 1 106 ? 0.405 -5.923 10.022 1.00 95.31 106 TYR A CA 1
ATOM 891 C C . TYR A 1 106 ? 0.551 -7.395 9.612 1.00 95.31 106 TYR A C 1
ATOM 893 O O . TYR A 1 106 ? 0.448 -8.274 10.464 1.00 95.31 106 TYR A O 1
ATOM 901 N N . LEU A 1 107 ? 0.883 -7.661 8.343 1.00 96.00 107 LEU A N 1
ATOM 902 C CA . LEU A 1 107 ? 1.085 -9.023 7.828 1.00 96.00 107 LEU A CA 1
ATOM 903 C C . LEU A 1 107 ? 2.240 -9.764 8.524 1.00 96.00 107 LEU A C 1
ATOM 905 O O . LEU A 1 107 ? 2.231 -10.987 8.613 1.00 96.00 107 LEU A O 1
ATOM 909 N N . GLU A 1 108 ? 3.220 -9.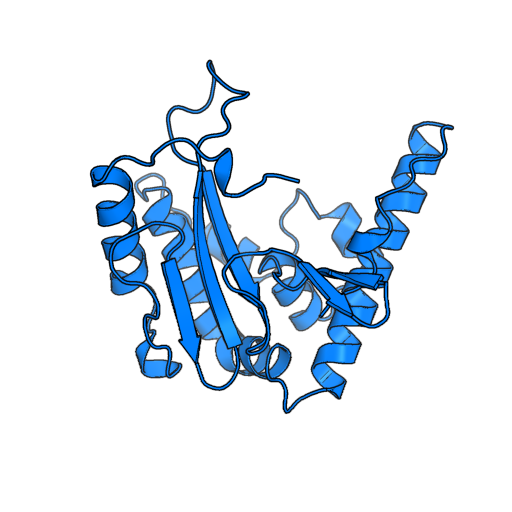037 9.063 1.00 94.75 108 GLU A N 1
ATOM 910 C CA . GLU A 1 108 ? 4.315 -9.596 9.866 1.00 94.75 108 GLU A CA 1
ATOM 911 C C . GLU A 1 108 ? 3.977 -9.750 11.360 1.00 94.75 108 GLU A C 1
ATOM 913 O O . GLU A 1 108 ? 4.855 -10.080 12.160 1.00 94.75 108 GLU A O 1
ATOM 918 N N . GLY A 1 109 ? 2.725 -9.503 11.762 1.00 94.38 109 GLY A N 1
ATOM 919 C CA . GLY A 1 109 ? 2.279 -9.624 13.151 1.00 94.38 109 GLY A CA 1
ATOM 920 C C . GLY A 1 109 ? 2.907 -8.581 14.077 1.00 94.38 109 GLY A C 1
ATOM 921 O O . GLY A 1 109 ? 3.105 -8.827 15.271 1.00 94.38 109 GLY A O 1
ATOM 922 N N . MET A 1 110 ? 3.283 -7.417 13.541 1.00 92.25 110 MET A N 1
ATOM 923 C CA . MET A 1 110 ? 3.910 -6.375 14.338 1.00 92.25 110 MET A CA 1
ATOM 924 C C . MET A 1 110 ? 2.922 -5.769 15.333 1.00 92.25 110 MET A C 1
ATOM 926 O O . MET A 1 110 ? 1.762 -5.523 15.030 1.00 92.25 110 MET A O 1
ATOM 930 N N . ASN A 1 111 ? 3.412 -5.444 16.527 1.00 91.31 111 ASN A N 1
ATOM 931 C CA . ASN A 1 111 ? 2.641 -4.659 17.481 1.00 91.31 111 ASN A CA 1
ATOM 932 C C . ASN A 1 111 ? 2.666 -3.160 17.089 1.00 91.31 111 ASN A C 1
ATOM 934 O O . ASN A 1 111 ? 3.763 -2.635 16.859 1.00 91.31 111 ASN A O 1
ATOM 938 N N . PRO A 1 112 ? 1.525 -2.440 17.103 1.00 90.12 112 PRO A N 1
ATOM 939 C CA . PRO A 1 112 ? 1.457 -1.010 16.774 1.00 90.12 112 PRO A CA 1
ATOM 940 C C . PRO A 1 112 ? 2.446 -0.120 17.547 1.00 90.12 112 PRO A C 1
ATOM 942 O O . PRO A 1 112 ? 3.069 0.776 16.974 1.00 90.12 112 PRO A O 1
ATOM 945 N N . LYS A 1 113 ? 2.662 -0.397 18.842 1.00 87.62 113 LYS A N 1
ATOM 946 C CA . LYS A 1 113 ? 3.612 0.348 19.687 1.00 87.62 113 LYS A CA 1
ATOM 947 C C . LYS A 1 113 ? 5.049 0.153 19.218 1.00 87.62 113 LYS A C 1
ATOM 949 O O . LYS A 1 113 ? 5.782 1.131 19.097 1.00 87.62 113 LYS A O 1
ATOM 954 N N . LYS A 1 114 ? 5.424 -1.094 18.901 1.00 86.25 114 LYS A N 1
ATOM 955 C CA . LYS A 1 114 ? 6.749 -1.412 18.346 1.00 86.25 114 LYS A CA 1
ATOM 956 C C . LYS A 1 114 ? 6.934 -0.760 16.980 1.00 86.25 114 LYS A C 1
ATOM 958 O O . LYS A 1 114 ? 7.994 -0.206 16.717 1.00 86.25 114 LYS A O 1
ATOM 963 N N . MET A 1 115 ? 5.908 -0.768 16.126 1.00 86.56 115 MET A N 1
ATOM 964 C CA . MET A 1 115 ? 5.985 -0.107 14.822 1.00 86.56 115 MET A CA 1
ATOM 965 C C . MET A 1 115 ? 6.347 1.374 14.963 1.00 86.56 115 MET A C 1
ATOM 967 O O . MET A 1 115 ? 7.154 1.872 14.187 1.00 86.56 115 MET A O 1
ATOM 971 N N . LEU A 1 116 ? 5.797 2.074 15.957 1.00 84.62 116 LEU A N 1
ATOM 972 C CA . LEU A 1 116 ? 6.085 3.490 16.169 1.00 84.62 116 LEU A CA 1
ATOM 973 C C . LEU A 1 116 ? 7.548 3.757 16.556 1.00 84.62 116 LEU A C 1
ATOM 975 O O . LEU A 1 116 ? 8.109 4.763 16.124 1.00 84.62 116 LEU A O 1
ATOM 979 N N . ASP A 1 117 ? 8.176 2.859 17.322 1.00 83.00 117 ASP A N 1
ATOM 980 C CA . ASP A 1 117 ? 9.606 2.948 17.664 1.00 83.00 117 ASP A CA 1
ATOM 981 C C . ASP A 1 117 ? 10.498 2.833 16.423 1.00 83.00 117 ASP A C 1
ATOM 983 O O . ASP A 1 117 ? 11.524 3.503 16.313 1.00 83.00 117 ASP A O 1
ATOM 987 N N . TYR A 1 118 ? 10.063 2.029 15.453 1.00 77.75 118 TYR A N 1
ATOM 988 C CA . TYR A 1 118 ? 10.808 1.745 14.232 1.00 77.75 118 TYR A CA 1
ATOM 989 C C . TYR A 1 118 ? 10.241 2.429 12.994 1.00 77.75 118 TYR A C 1
ATOM 991 O O . TYR A 1 118 ? 10.695 2.131 11.893 1.00 77.75 118 TYR A O 1
ATOM 999 N N . TYR A 1 119 ? 9.282 3.348 13.128 1.00 69.81 119 TYR A N 1
ATOM 1000 C CA . TYR A 1 119 ? 8.569 3.908 11.975 1.00 69.81 119 TYR A CA 1
ATOM 1001 C C . TYR A 1 119 ? 9.533 4.544 10.959 1.00 69.81 119 TYR A C 1
ATOM 1003 O O . TYR A 1 119 ? 9.326 4.454 9.751 1.00 69.81 119 TYR A O 1
ATOM 1011 N N . HIS A 1 120 ? 10.641 5.103 11.457 1.00 69.19 120 HIS A N 1
ATOM 1012 C CA . HIS A 1 120 ? 11.733 5.660 10.654 1.00 69.19 120 HIS A CA 1
ATOM 1013 C C . HIS A 1 120 ? 12.888 4.677 10.379 1.00 69.19 120 HIS A C 1
ATOM 1015 O O . HIS A 1 120 ? 13.750 4.967 9.560 1.00 69.19 120 HIS A O 1
ATOM 1021 N N . GLN A 1 121 ? 12.925 3.523 11.053 1.00 65.88 121 GLN A N 1
ATOM 1022 C CA . GLN A 1 121 ? 14.041 2.564 11.048 1.00 65.88 121 GLN A CA 1
ATOM 1023 C C . GLN A 1 121 ? 13.725 1.244 10.334 1.00 65.88 121 GLN A C 1
ATOM 1025 O O . GLN A 1 121 ? 14.485 0.287 10.439 1.00 65.88 121 GLN A O 1
ATOM 1030 N N . THR A 1 122 ? 12.654 1.201 9.541 1.00 63.50 122 THR A N 1
ATOM 1031 C CA . THR A 1 122 ? 12.399 0.100 8.601 1.00 63.50 122 THR A CA 1
ATOM 1032 C C . THR A 1 122 ? 12.134 -1.252 9.291 1.00 63.50 122 THR A C 1
ATOM 1034 O O . THR A 1 122 ? 12.981 -2.150 9.285 1.00 63.50 122 THR A O 1
ATOM 1037 N N . PRO A 1 123 ? 10.953 -1.447 9.898 1.00 69.62 123 PRO A N 1
ATOM 1038 C CA . PRO A 1 123 ? 10.740 -2.615 10.738 1.00 69.62 123 PRO A CA 1
ATOM 1039 C C . PRO A 1 123 ? 10.458 -3.904 9.957 1.00 69.62 123 PRO A C 1
ATOM 1041 O O . PRO A 1 123 ? 10.795 -4.978 10.458 1.00 69.62 123 PRO A O 1
ATOM 1044 N N . SER A 1 124 ? 9.900 -3.815 8.743 1.00 78.81 124 SER A N 1
ATOM 1045 C CA . SER A 1 124 ? 9.501 -5.006 7.988 1.00 78.81 124 SER A CA 1
ATOM 1046 C C . SER A 1 124 ? 10.693 -5.792 7.444 1.00 78.81 124 SER A C 1
ATOM 1048 O O . SER A 1 124 ? 11.641 -5.220 6.897 1.00 78.81 124 SER A O 1
ATOM 1050 N N . SER A 1 125 ? 10.614 -7.122 7.528 1.00 81.94 125 SER A N 1
ATOM 1051 C CA . SER A 1 125 ? 11.611 -8.039 6.961 1.00 81.94 125 SER A CA 1
ATOM 1052 C C . SER A 1 125 ? 11.806 -7.844 5.452 1.00 81.94 125 SER A C 1
ATOM 1054 O O . SER A 1 125 ? 12.933 -7.950 4.965 1.00 81.94 125 SER A O 1
ATOM 1056 N N . VAL A 1 126 ? 10.737 -7.501 4.721 1.00 80.06 126 VAL A N 1
ATOM 1057 C CA . VAL A 1 126 ? 10.801 -7.190 3.285 1.00 80.06 126 VAL A CA 1
ATOM 1058 C C . VAL A 1 126 ? 11.595 -5.923 3.053 1.00 80.06 126 VAL A C 1
ATOM 1060 O O . VAL A 1 126 ? 12.535 -5.959 2.265 1.00 80.06 126 VAL A O 1
ATOM 1063 N N . LEU A 1 127 ? 11.282 -4.828 3.754 1.00 80.88 127 LEU A N 1
ATOM 1064 C CA . LEU A 1 127 ? 12.053 -3.599 3.574 1.00 80.88 127 LEU A CA 1
ATOM 1065 C C . LEU A 1 127 ? 13.518 -3.785 4.011 1.00 80.88 127 LEU A C 1
ATOM 1067 O O . LEU A 1 127 ? 14.406 -3.252 3.356 1.00 80.88 127 LEU A O 1
ATOM 1071 N N . LYS A 1 128 ? 13.802 -4.562 5.067 1.00 82.94 128 LYS A N 1
ATOM 1072 C CA . LYS A 1 128 ? 15.185 -4.873 5.475 1.00 82.94 128 LYS A CA 1
ATOM 1073 C C . LYS A 1 128 ? 15.942 -5.622 4.380 1.00 82.94 128 LYS A C 1
ATOM 1075 O O . LYS A 1 128 ? 17.040 -5.209 4.011 1.00 82.94 128 LYS A O 1
ATOM 1080 N N . LYS A 1 129 ? 15.346 -6.690 3.834 1.00 82.25 129 LYS A N 1
ATOM 1081 C CA . LYS A 1 129 ? 15.923 -7.452 2.716 1.00 82.25 129 LYS A CA 1
ATOM 1082 C C . LYS A 1 129 ? 16.105 -6.565 1.484 1.00 82.25 129 LYS A C 1
ATOM 1084 O O . LYS A 1 129 ? 17.147 -6.626 0.841 1.00 82.25 129 LYS A O 1
ATOM 1089 N N . PHE A 1 130 ? 15.117 -5.724 1.188 1.00 86.81 130 PHE A N 1
ATOM 1090 C CA . PHE A 1 130 ? 15.159 -4.815 0.054 1.00 86.81 130 PHE A CA 1
ATOM 1091 C C . PHE A 1 130 ? 16.293 -3.794 0.183 1.00 86.81 130 PHE A C 1
ATOM 1093 O O . PHE A 1 130 ? 17.129 -3.696 -0.713 1.00 86.81 130 PHE A O 1
ATOM 1100 N N . ASN A 1 131 ? 16.390 -3.123 1.334 1.00 85.31 131 ASN A N 1
ATOM 1101 C CA . ASN A 1 131 ? 17.449 -2.159 1.626 1.00 85.31 131 ASN A CA 1
ATOM 1102 C C . ASN A 1 131 ? 18.842 -2.797 1.564 1.00 85.31 131 ASN A C 1
ATOM 1104 O O . ASN A 1 131 ? 19.765 -2.170 1.056 1.00 85.31 131 ASN A O 1
ATOM 1108 N N . ALA A 1 132 ? 18.992 -4.045 2.024 1.00 86.50 132 ALA A N 1
ATOM 1109 C CA . ALA A 1 132 ? 20.254 -4.782 1.926 1.00 86.50 132 ALA A CA 1
ATOM 1110 C C . ALA A 1 132 ? 20.631 -5.150 0.478 1.00 86.50 132 ALA A C 1
ATOM 1112 O O . ALA A 1 132 ? 21.809 -5.292 0.168 1.00 86.50 132 ALA A O 1
ATOM 1113 N N . SER A 1 133 ? 19.644 -5.297 -0.411 1.00 87.38 133 SER A N 1
ATOM 1114 C CA . SER A 1 133 ? 19.854 -5.571 -1.840 1.00 87.38 133 SER A CA 1
ATOM 1115 C C . SER A 1 133 ? 19.964 -4.314 -2.708 1.00 87.38 133 SER A C 1
ATOM 1117 O O . SER A 1 133 ? 20.136 -4.430 -3.923 1.00 87.38 133 SER A O 1
ATOM 1119 N N . ARG A 1 134 ? 19.821 -3.125 -2.105 1.00 87.88 134 ARG A N 1
ATOM 1120 C CA . ARG A 1 134 ? 19.784 -1.851 -2.821 1.00 87.88 134 ARG A CA 1
ATOM 1121 C C . ARG A 1 134 ? 21.093 -1.629 -3.565 1.00 87.88 134 ARG A C 1
ATOM 1123 O O . ARG A 1 134 ? 22.169 -1.727 -2.979 1.00 87.88 134 ARG A O 1
ATOM 1130 N N . LYS A 1 135 ? 20.977 -1.234 -4.831 1.00 90.00 135 LYS A N 1
ATOM 1131 C CA . LYS A 1 135 ? 22.118 -0.824 -5.642 1.00 90.00 135 LYS A CA 1
ATOM 1132 C C . LYS A 1 135 ? 22.109 0.694 -5.890 1.00 90.00 135 LYS A C 1
ATOM 1134 O O . LYS A 1 135 ? 21.021 1.240 -6.091 1.00 90.00 135 LYS A O 1
ATOM 1139 N N . PRO A 1 136 ? 23.263 1.389 -5.834 1.00 88.06 136 PRO A N 1
ATOM 1140 C CA . PRO A 1 136 ? 23.333 2.842 -6.027 1.00 88.06 136 PRO A CA 1
ATOM 1141 C C . PRO A 1 136 ? 22.833 3.328 -7.392 1.00 88.06 136 PRO A C 1
ATOM 1143 O O . PRO A 1 136 ? 22.362 4.454 -7.496 1.00 88.06 136 PRO A O 1
ATOM 1146 N N . GLU A 1 137 ? 22.927 2.490 -8.423 1.00 92.94 137 GLU A N 1
ATOM 1147 C CA . GLU A 1 137 ? 22.551 2.817 -9.800 1.00 92.94 137 GLU A CA 1
ATOM 1148 C C . GLU A 1 137 ? 21.041 2.772 -10.074 1.00 92.94 137 GLU A C 1
ATOM 1150 O O . GLU A 1 137 ? 20.606 3.170 -11.153 1.00 92.94 137 GLU A O 1
ATOM 1155 N N . TRP A 1 138 ? 20.230 2.269 -9.139 1.00 92.31 138 TRP A N 1
ATOM 1156 C CA . TRP A 1 138 ? 18.782 2.243 -9.327 1.00 92.31 138 TRP A CA 1
ATOM 1157 C C . TRP A 1 138 ? 18.211 3.654 -9.259 1.00 92.31 138 TRP A C 1
ATOM 1159 O O . TRP A 1 138 ? 18.396 4.359 -8.263 1.00 92.31 138 TRP A O 1
ATOM 1169 N N . SER A 1 139 ? 17.453 4.028 -10.293 1.00 90.12 139 SER A N 1
ATOM 1170 C CA . SER A 1 139 ? 16.613 5.220 -10.235 1.00 90.12 139 SER A CA 1
ATOM 1171 C C . SER A 1 139 ? 15.572 5.079 -9.120 1.00 90.12 139 SER A C 1
ATOM 1173 O O . SER A 1 139 ? 15.308 3.982 -8.613 1.00 90.12 139 SER A O 1
ATOM 1175 N N . GLN A 1 140 ? 14.967 6.191 -8.716 1.00 87.50 140 GLN A N 1
ATOM 1176 C CA . GLN A 1 140 ? 13.962 6.174 -7.657 1.00 87.50 140 GLN A CA 1
ATOM 1177 C C . GLN A 1 140 ? 12.709 5.384 -8.080 1.00 87.50 140 GLN A C 1
ATOM 1179 O O . GLN A 1 140 ? 12.145 4.646 -7.270 1.00 87.50 140 GLN A O 1
ATOM 1184 N N . GLU A 1 141 ? 12.322 5.474 -9.353 1.00 90.06 141 GLU A N 1
ATOM 1185 C CA . GLU A 1 141 ? 11.214 4.733 -9.963 1.00 90.06 141 GLU A CA 1
ATOM 1186 C C . GLU A 1 141 ? 11.481 3.225 -9.925 1.00 90.06 141 GLU A C 1
ATOM 1188 O O . GLU A 1 141 ? 10.638 2.448 -9.473 1.00 90.06 141 GLU A O 1
ATOM 1193 N N . GLU A 1 142 ? 12.683 2.805 -10.342 1.00 93.38 142 GLU A N 1
ATOM 1194 C CA . GLU A 1 142 ? 13.106 1.403 -10.291 1.00 93.38 142 GLU A CA 1
ATOM 1195 C C . GLU A 1 142 ? 13.170 0.894 -8.849 1.00 93.38 142 GLU A C 1
ATOM 1197 O O . GLU A 1 142 ? 12.669 -0.194 -8.557 1.00 93.38 142 GLU A O 1
ATOM 1202 N N . TYR A 1 143 ? 13.737 1.681 -7.931 1.00 91.62 143 TYR A N 1
ATOM 1203 C CA . TYR A 1 143 ? 13.795 1.341 -6.512 1.00 91.62 143 TYR A CA 1
ATOM 1204 C C . TYR A 1 143 ? 12.395 1.064 -5.953 1.00 91.62 143 TYR A C 1
ATOM 1206 O O . TYR A 1 143 ? 12.167 0.024 -5.332 1.00 91.62 143 TYR A O 1
ATOM 1214 N N . VAL A 1 144 ? 11.430 1.950 -6.205 1.00 91.94 144 VAL A N 1
ATOM 1215 C CA . VAL A 1 144 ? 10.067 1.759 -5.702 1.00 91.94 144 VAL A CA 1
ATOM 1216 C C . VAL A 1 144 ? 9.381 0.588 -6.405 1.00 91.94 144 VAL A C 1
ATOM 1218 O O . VAL A 1 144 ? 8.844 -0.288 -5.728 1.00 91.94 144 VAL A O 1
ATOM 1221 N N . ALA A 1 145 ? 9.463 0.475 -7.730 1.00 94.56 145 ALA A N 1
ATOM 1222 C CA . ALA A 1 145 ? 8.845 -0.639 -8.448 1.00 94.56 145 ALA A CA 1
ATOM 1223 C C . ALA A 1 145 ? 9.379 -2.010 -7.977 1.00 94.56 145 ALA A C 1
ATOM 1225 O O . ALA A 1 145 ? 8.598 -2.931 -7.730 1.00 94.56 145 ALA A O 1
ATOM 1226 N N . ARG A 1 146 ? 10.694 -2.138 -7.749 1.00 95.19 146 ARG A N 1
ATOM 1227 C CA . ARG A 1 146 ? 11.303 -3.369 -7.216 1.00 95.19 146 ARG A CA 1
ATOM 1228 C C . ARG A 1 146 ? 10.921 -3.653 -5.768 1.00 95.19 146 ARG A C 1
ATOM 1230 O O . ARG A 1 146 ? 10.727 -4.816 -5.418 1.00 95.19 146 ARG A O 1
ATOM 1237 N N . PHE A 1 147 ? 10.812 -2.624 -4.929 1.00 94.25 147 PHE A N 1
ATOM 1238 C CA . PHE A 1 147 ? 10.363 -2.795 -3.549 1.00 94.25 147 PHE A CA 1
ATOM 1239 C C . PHE A 1 147 ? 8.958 -3.409 -3.509 1.00 94.25 147 PHE A C 1
ATOM 1241 O O . PHE A 1 147 ? 8.727 -4.405 -2.820 1.00 94.25 147 PHE A O 1
ATOM 1248 N N . HIS A 1 148 ? 8.040 -2.847 -4.296 1.00 95.75 148 HIS A N 1
ATOM 1249 C CA . HIS A 1 148 ? 6.668 -3.334 -4.386 1.00 95.75 148 HIS A CA 1
ATOM 1250 C C . HIS A 1 148 ? 6.591 -4.718 -5.042 1.00 95.75 148 HIS A C 1
ATOM 1252 O O . HIS A 1 148 ? 5.840 -5.559 -4.560 1.00 95.75 148 HIS A O 1
ATOM 1258 N N . SER A 1 149 ? 7.424 -4.998 -6.051 1.00 96.00 149 SER A N 1
ATOM 1259 C CA . SER A 1 149 ? 7.566 -6.336 -6.642 1.00 96.00 149 SER A CA 1
ATOM 1260 C C . SER A 1 149 ? 7.949 -7.381 -5.588 1.00 96.00 149 SER A C 1
ATOM 1262 O O . SER A 1 149 ? 7.250 -8.379 -5.430 1.00 96.00 149 SER A O 1
ATOM 1264 N N . LEU A 1 150 ? 8.974 -7.107 -4.771 1.00 95.00 150 LEU A N 1
ATOM 1265 C CA . LEU A 1 150 ? 9.395 -8.013 -3.699 1.00 95.00 150 LEU A CA 1
ATOM 1266 C C . LEU A 1 150 ? 8.296 -8.216 -2.644 1.00 95.00 150 LEU A C 1
ATOM 1268 O O . LEU A 1 150 ? 8.120 -9.325 -2.135 1.00 95.00 150 LEU A O 1
ATOM 1272 N N . ALA A 1 151 ? 7.570 -7.151 -2.300 1.00 95.44 151 ALA A N 1
ATOM 1273 C CA . ALA A 1 151 ? 6.446 -7.232 -1.377 1.00 95.44 151 ALA A CA 1
ATOM 1274 C C . ALA A 1 151 ? 5.306 -8.094 -1.944 1.00 95.44 151 ALA A C 1
ATOM 1276 O O . ALA A 1 151 ? 4.763 -8.926 -1.220 1.00 95.44 151 ALA A O 1
ATOM 1277 N N . TRP A 1 152 ? 4.982 -7.941 -3.231 1.00 97.00 152 TRP A N 1
ATOM 1278 C CA . TRP A 1 152 ? 3.961 -8.737 -3.916 1.00 97.00 152 TRP A CA 1
ATOM 1279 C C . TRP A 1 152 ? 4.375 -10.197 -4.048 1.00 97.00 152 TRP A C 1
ATOM 1281 O O . TRP A 1 152 ? 3.562 -11.084 -3.824 1.00 97.00 152 TRP A O 1
ATOM 1291 N N . ASP A 1 153 ? 5.636 -10.478 -4.356 1.00 96.00 153 ASP A N 1
ATOM 1292 C CA . ASP A 1 153 ? 6.096 -11.860 -4.460 1.00 96.00 153 ASP A CA 1
ATOM 1293 C C . ASP A 1 153 ? 6.083 -12.587 -3.119 1.00 96.00 153 ASP A C 1
ATOM 1295 O O . ASP A 1 153 ? 5.806 -13.784 -3.083 1.00 96.00 153 ASP A O 1
ATOM 1299 N N . LYS A 1 154 ? 6.350 -11.877 -2.016 1.00 96.25 154 LYS A N 1
ATOM 1300 C CA . LYS A 1 154 ? 6.331 -12.483 -0.684 1.00 96.25 154 LYS A CA 1
ATOM 1301 C C . LYS A 1 154 ? 4.928 -12.594 -0.087 1.00 96.25 154 LYS A C 1
ATOM 1303 O O . LYS A 1 154 ? 4.639 -13.610 0.530 1.00 96.25 154 LYS A O 1
ATOM 1308 N N . TYR A 1 155 ? 4.111 -11.550 -0.218 1.00 97.62 155 TYR A N 1
ATOM 1309 C CA . TYR A 1 155 ? 2.844 -11.416 0.508 1.00 97.62 155 TYR A CA 1
ATOM 1310 C C . TYR A 1 155 ? 1.648 -11.122 -0.396 1.00 97.62 155 TYR A C 1
ATOM 1312 O O . TYR A 1 155 ? 0.611 -10.713 0.101 1.00 97.62 155 TYR A O 1
ATOM 1320 N N . GLY A 1 156 ? 1.764 -11.222 -1.720 1.00 97.38 156 GLY A N 1
ATOM 1321 C CA . GLY A 1 156 ? 0.729 -10.713 -2.624 1.00 97.38 156 GLY A CA 1
ATOM 1322 C C . GLY A 1 156 ? -0.650 -11.332 -2.393 1.00 97.38 156 GLY A C 1
ATOM 1323 O O . GLY A 1 156 ? -1.640 -10.616 -2.472 1.00 97.38 156 GLY A O 1
ATOM 1324 N N . ASN A 1 157 ? -0.738 -12.618 -2.034 1.00 98.19 157 ASN A N 1
ATOM 1325 C CA . ASN A 1 157 ? -2.026 -13.225 -1.691 1.00 98.19 157 ASN A CA 1
ATOM 1326 C C . ASN A 1 157 ? -2.620 -12.579 -0.439 1.00 98.19 157 ASN A C 1
ATOM 1328 O O . ASN A 1 157 ? -3.690 -11.989 -0.514 1.00 98.19 157 ASN A O 1
ATOM 1332 N N . GLU A 1 158 ? -1.890 -12.601 0.672 1.00 98.31 158 GLU A N 1
ATOM 1333 C CA . GLU A 1 158 ? -2.340 -12.068 1.955 1.00 98.31 158 GLU A CA 1
ATOM 1334 C C . GLU A 1 158 ? -2.589 -10.556 1.893 1.00 98.31 158 GLU A C 1
ATOM 1336 O O . GLU A 1 158 ? -3.556 -10.061 2.458 1.00 98.31 158 GLU A O 1
ATOM 1341 N N . LEU A 1 159 ? -1.746 -9.816 1.170 1.00 98.06 159 LEU A N 1
ATOM 1342 C CA . LEU A 1 159 ? -1.850 -8.373 0.963 1.00 98.06 159 LEU A CA 1
ATOM 1343 C C . LEU A 1 159 ? -3.116 -7.999 0.196 1.00 98.06 159 LEU A C 1
ATOM 1345 O O . LEU A 1 159 ? -3.774 -7.021 0.546 1.00 98.06 159 LEU A O 1
ATOM 1349 N N . PHE A 1 160 ? -3.435 -8.728 -0.872 1.00 98.25 160 PHE A N 1
ATOM 1350 C CA . PHE A 1 160 ? -4.606 -8.420 -1.684 1.00 98.25 160 PHE A CA 1
ATOM 1351 C C . PHE A 1 160 ? -5.887 -8.982 -1.077 1.00 98.25 160 PHE A C 1
ATOM 1353 O O . PHE A 1 160 ? -6.904 -8.302 -1.152 1.00 98.25 160 PHE A O 1
ATOM 1360 N N . ASP A 1 161 ? -5.837 -10.138 -0.414 1.00 98.38 161 ASP A N 1
ATOM 1361 C CA . ASP A 1 161 ? -6.967 -10.676 0.350 1.00 98.38 161 ASP A CA 1
ATOM 1362 C C . ASP A 1 161 ? -7.310 -9.766 1.532 1.00 98.38 161 ASP A C 1
ATOM 1364 O O . ASP A 1 161 ? -8.482 -9.538 1.809 1.00 98.38 161 ASP A O 1
ATOM 1368 N N . LEU A 1 162 ? -6.306 -9.156 2.172 1.00 98.00 162 LEU A N 1
ATOM 1369 C CA . LEU A 1 162 ? -6.527 -8.156 3.216 1.00 98.00 162 LEU A CA 1
ATOM 1370 C C . LEU A 1 162 ? -7.364 -6.967 2.727 1.00 98.00 162 LEU A C 1
ATOM 1372 O O . LEU A 1 162 ? -8.139 -6.403 3.492 1.00 98.00 162 LEU A O 1
ATOM 1376 N N . LEU A 1 163 ? -7.196 -6.580 1.462 1.00 98.00 163 LEU A N 1
ATOM 1377 C CA . LEU A 1 163 ? -7.891 -5.452 0.840 1.00 98.00 163 LEU A CA 1
ATOM 1378 C C . LEU A 1 163 ? -9.186 -5.869 0.123 1.00 98.00 163 LEU A C 1
ATOM 1380 O O . LEU A 1 163 ? -9.928 -4.998 -0.337 1.00 98.00 163 LEU A O 1
ATOM 1384 N N . ASP A 1 164 ? -9.475 -7.168 0.040 1.00 98.06 164 ASP A N 1
ATOM 1385 C CA . ASP A 1 164 ? -10.677 -7.690 -0.599 1.00 98.06 164 ASP A CA 1
ATOM 1386 C C . ASP A 1 164 ? -11.924 -7.319 0.216 1.00 98.06 164 ASP A C 1
ATOM 1388 O O . ASP A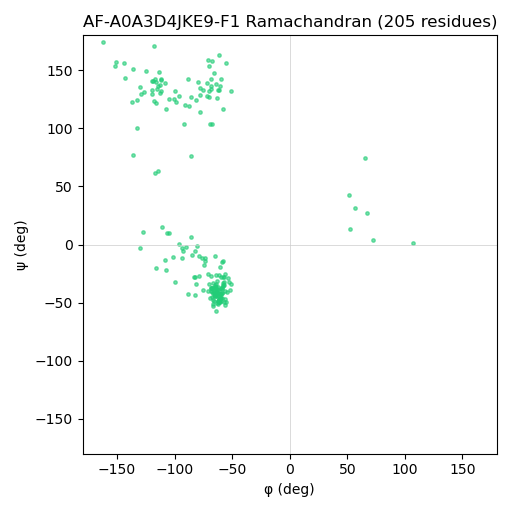 1 164 ? -11.991 -7.453 1.444 1.00 98.06 164 ASP A O 1
ATOM 1392 N N . ILE A 1 165 ? -12.960 -6.836 -0.471 1.00 96.56 165 ILE A N 1
ATOM 1393 C CA . ILE A 1 165 ? -14.236 -6.525 0.171 1.00 96.56 165 ILE A CA 1
ATOM 1394 C C . ILE A 1 165 ? -14.914 -7.773 0.749 1.00 96.56 165 ILE A C 1
ATOM 1396 O O . ILE A 1 165 ? -15.637 -7.677 1.740 1.00 96.56 165 ILE A O 1
ATOM 1400 N N . ASN A 1 166 ? -14.615 -8.941 0.179 1.00 97.56 166 ASN A N 1
ATOM 1401 C CA . ASN A 1 166 ? -15.160 -10.228 0.594 1.00 97.56 166 ASN A CA 1
ATOM 1402 C C . ASN A 1 166 ? -14.446 -10.831 1.817 1.00 97.56 166 ASN A C 1
ATOM 1404 O O . ASN A 1 166 ? -14.856 -11.889 2.286 1.00 97.56 166 ASN A O 1
ATOM 1408 N N . GLN A 1 167 ? -13.413 -10.168 2.354 1.00 97.81 167 GLN A N 1
ATOM 1409 C CA . GLN A 1 167 ? -12.650 -10.610 3.529 1.00 97.81 167 GLN A CA 1
ATOM 1410 C C . GLN A 1 167 ? -12.772 -9.613 4.704 1.00 97.81 167 GLN A C 1
ATOM 1412 O O . GLN A 1 167 ? -11.775 -9.037 5.153 1.00 97.81 167 GLN A O 1
ATOM 1417 N N . PRO A 1 168 ? -13.988 -9.367 5.233 1.00 96.44 168 PRO A N 1
ATOM 1418 C CA . PRO A 1 168 ? -14.223 -8.316 6.227 1.00 96.44 168 PRO A CA 1
ATOM 1419 C C . PRO A 1 168 ? -13.467 -8.531 7.544 1.00 96.44 168 PRO A C 1
ATOM 1421 O O . PRO A 1 168 ? -13.058 -7.557 8.169 1.00 96.44 168 PRO A O 1
ATOM 1424 N N . GLU A 1 169 ? -13.233 -9.779 7.952 1.00 97.69 169 GLU A N 1
ATOM 1425 C CA . GLU A 1 169 ? -12.521 -10.086 9.199 1.00 97.69 169 GLU A CA 1
ATOM 1426 C C . GLU A 1 169 ? -11.022 -9.763 9.115 1.00 97.69 169 GLU A C 1
ATOM 1428 O O . GLU A 1 169 ? -10.459 -9.192 10.052 1.00 97.69 169 GLU A O 1
ATOM 1433 N N . LEU A 1 170 ? -10.381 -10.053 7.972 1.00 97.50 170 LEU A N 1
ATOM 1434 C CA . LEU A 1 170 ? -8.991 -9.650 7.725 1.00 97.50 170 LEU A CA 1
ATOM 1435 C C . LEU A 1 170 ? -8.879 -8.125 7.758 1.00 97.50 170 LEU A C 1
ATOM 1437 O O . LEU A 1 170 ? -8.033 -7.565 8.460 1.00 97.50 170 LEU A O 1
ATOM 1441 N N . TRP A 1 171 ? -9.789 -7.455 7.049 1.00 97.25 171 TRP A N 1
ATOM 1442 C CA . TRP A 1 171 ? -9.837 -6.001 7.002 1.00 97.25 171 TRP A CA 1
ATOM 1443 C C . TRP A 1 171 ? -10.037 -5.372 8.385 1.00 97.25 171 TRP A C 1
ATOM 1445 O O . TRP A 1 171 ? -9.362 -4.399 8.736 1.00 97.25 171 TRP A O 1
ATOM 1455 N N . LYS A 1 172 ? -10.935 -5.940 9.196 1.00 96.19 172 LYS A N 1
ATOM 1456 C CA . LYS A 1 172 ? -11.170 -5.495 10.570 1.00 96.19 172 LYS A CA 1
ATOM 1457 C C . LYS A 1 172 ? -9.889 -5.587 11.401 1.00 96.19 172 LYS A C 1
ATOM 1459 O O . LYS A 1 172 ? -9.540 -4.619 12.072 1.00 96.19 172 LYS A O 1
ATOM 1464 N N . GLY A 1 173 ? -9.158 -6.699 11.315 1.00 96.94 173 GLY A N 1
ATOM 1465 C CA . GLY A 1 173 ? -7.891 -6.867 12.030 1.00 96.94 173 GLY A CA 1
ATOM 1466 C C . GLY A 1 173 ? -6.845 -5.808 11.659 1.00 96.94 173 GLY A C 1
ATOM 1467 O O . GLY A 1 173 ? -6.179 -5.259 12.540 1.00 96.94 173 GLY A O 1
ATOM 1468 N N . TYR A 1 174 ? -6.724 -5.477 10.372 1.00 97.00 174 TYR A N 1
ATOM 1469 C CA . TYR A 1 174 ? -5.840 -4.396 9.928 1.00 97.00 174 TYR A CA 1
ATOM 1470 C C . TYR A 1 174 ? -6.326 -3.013 10.366 1.00 97.00 174 TYR A C 1
ATOM 1472 O O . TYR A 1 174 ? -5.520 -2.186 10.794 1.00 97.00 174 TYR A O 1
ATOM 1480 N N . SER A 1 175 ? -7.634 -2.767 10.313 1.00 95.19 175 SER A N 1
ATOM 1481 C CA . SER A 1 175 ? -8.233 -1.505 10.758 1.00 95.19 175 SER A CA 1
ATOM 1482 C C . SER A 1 175 ? -7.964 -1.250 12.242 1.00 95.19 175 SER A C 1
ATOM 1484 O O . SER A 1 175 ? -7.508 -0.162 12.599 1.00 95.19 175 SER A O 1
ATOM 1486 N N . ASP A 1 176 ? -8.147 -2.271 13.087 1.00 95.06 176 ASP A N 1
ATOM 1487 C CA . ASP A 1 176 ? -7.841 -2.216 14.521 1.00 95.06 176 ASP A CA 1
ATOM 1488 C C . ASP A 1 176 ? -6.338 -1.926 14.748 1.00 95.06 176 ASP A C 1
ATOM 1490 O O . ASP A 1 176 ? -5.975 -1.052 15.540 1.00 95.06 176 ASP A O 1
ATOM 1494 N N . PHE A 1 177 ? -5.449 -2.571 13.979 1.00 95.25 177 PHE A N 1
ATOM 1495 C CA . PHE A 1 177 ? -4.004 -2.309 14.018 1.00 95.25 177 PHE A CA 1
ATOM 1496 C C . PHE A 1 177 ? -3.646 -0.854 13.657 1.00 95.25 177 PHE A C 1
ATOM 1498 O O . PHE A 1 177 ? -2.835 -0.222 14.343 1.00 95.25 177 PHE A O 1
ATOM 1505 N N . VAL A 1 178 ? -4.236 -0.307 12.588 1.00 93.00 178 VAL A N 1
ATOM 1506 C CA . VAL A 1 178 ? -3.989 1.074 12.140 1.00 93.00 178 VAL A CA 1
ATOM 1507 C C . VAL A 1 178 ? -4.516 2.085 13.158 1.00 93.00 178 VAL A C 1
ATOM 1509 O O . VAL A 1 178 ? -3.818 3.059 13.463 1.00 93.00 178 VAL A O 1
ATOM 1512 N N . PHE A 1 179 ? -5.705 1.841 13.714 1.00 92.25 179 PHE A N 1
ATOM 1513 C CA . PHE A 1 179 ? -6.287 2.662 14.771 1.00 92.25 179 PHE A CA 1
ATOM 1514 C C . PHE A 1 179 ? -5.345 2.750 15.978 1.00 92.25 179 PHE A C 1
ATOM 1516 O O . PHE A 1 179 ? -4.964 3.849 16.396 1.00 92.25 179 PHE A O 1
ATOM 1523 N N . ASP A 1 180 ? -4.893 1.601 16.486 1.00 92.88 180 ASP A N 1
ATOM 1524 C CA . ASP A 1 180 ? -3.985 1.532 17.631 1.00 92.88 180 ASP A CA 1
ATOM 1525 C C . ASP A 1 180 ? -2.635 2.205 17.350 1.00 92.88 180 ASP A C 1
ATOM 1527 O O . ASP A 1 180 ? -2.058 2.854 18.234 1.00 92.88 180 ASP A O 1
ATOM 1531 N N . PHE A 1 181 ? -2.128 2.094 16.117 1.00 91.75 181 PHE A N 1
ATOM 1532 C CA . PHE A 1 181 ? -0.896 2.759 15.695 1.00 91.75 181 PHE A CA 1
ATOM 1533 C C . PHE A 1 181 ? -1.025 4.284 15.778 1.00 91.75 181 PHE A C 1
ATOM 1535 O O . PHE A 1 181 ? -0.185 4.944 16.404 1.00 91.75 181 PHE A O 1
ATOM 1542 N N . TYR A 1 182 ? -2.078 4.856 15.186 1.00 88.94 182 TYR A N 1
ATOM 1543 C CA . TYR A 1 182 ? -2.289 6.305 15.206 1.00 88.94 182 TYR A CA 1
ATOM 1544 C C . TYR A 1 182 ? -2.611 6.825 16.606 1.00 88.94 182 TYR A C 1
ATOM 1546 O O . TYR A 1 182 ? -2.074 7.865 16.994 1.00 88.94 182 TYR A O 1
ATOM 1554 N N . LYS A 1 183 ? -3.371 6.062 17.397 1.00 89.19 183 LYS A N 1
ATOM 1555 C CA . LYS A 1 183 ? -3.679 6.404 18.790 1.00 89.19 183 LYS A CA 1
ATOM 1556 C C . LYS A 1 183 ? -2.406 6.481 19.627 1.00 89.19 183 LYS A C 1
ATOM 1558 O O . LYS A 1 183 ? -2.134 7.496 20.265 1.00 89.19 183 LYS A O 1
ATOM 1563 N N . THR A 1 184 ? -1.561 5.453 19.537 1.00 89.00 184 THR A N 1
ATOM 1564 C CA . THR A 1 184 ? -0.262 5.432 20.227 1.00 89.00 184 THR A CA 1
ATOM 1565 C C . THR A 1 184 ? 0.617 6.613 19.791 1.00 89.00 184 THR A C 1
ATOM 1567 O O . THR A 1 184 ? 1.328 7.213 20.603 1.00 89.00 184 THR A O 1
ATOM 1570 N N . ARG A 1 185 ? 0.588 6.973 18.501 1.00 86.12 185 ARG A N 1
ATOM 1571 C CA . ARG A 1 185 ? 1.343 8.113 17.969 1.00 86.12 185 ARG A CA 1
ATOM 1572 C C . ARG A 1 185 ? 0.868 9.447 18.548 1.00 86.12 185 ARG A C 1
ATOM 1574 O O . ARG A 1 185 ? 1.720 10.260 18.915 1.00 86.12 185 ARG A O 1
ATOM 1581 N N . GLU A 1 186 ? -0.441 9.665 18.646 1.00 85.75 186 GLU A N 1
ATOM 1582 C CA . GLU A 1 186 ? -1.029 10.864 19.261 1.00 85.75 186 GLU A CA 1
ATOM 1583 C C . GLU A 1 186 ? -0.651 10.982 20.742 1.00 85.75 186 GLU A C 1
ATOM 1585 O O . GLU A 1 186 ? -0.172 12.033 21.185 1.00 85.75 186 GLU A O 1
ATOM 1590 N N . GLU A 1 187 ? -0.789 9.886 21.492 1.00 85.81 187 GLU A N 1
ATOM 1591 C CA . GLU A 1 187 ? -0.438 9.818 22.913 1.00 85.81 187 GLU A CA 1
ATOM 1592 C C . GLU A 1 187 ? 1.031 10.216 23.136 1.00 85.81 187 GLU A C 1
ATOM 1594 O O . GLU A 1 187 ? 1.336 11.080 23.964 1.00 85.81 187 GLU A O 1
ATOM 1599 N N . ARG A 1 188 ? 1.959 9.669 22.334 1.00 83.62 188 ARG A N 1
ATOM 1600 C CA . ARG A 1 188 ? 3.386 10.027 22.422 1.00 83.62 188 ARG A CA 1
ATOM 1601 C C . ARG A 1 188 ? 3.672 11.477 22.030 1.00 83.62 188 ARG A C 1
ATOM 1603 O O . ARG A 1 188 ? 4.547 12.099 22.635 1.00 83.62 188 ARG A O 1
ATOM 1610 N N . ALA A 1 189 ? 2.979 12.019 21.030 1.00 83.00 189 ALA A N 1
ATOM 1611 C CA . ALA A 1 189 ? 3.154 13.412 20.617 1.00 83.00 189 ALA A CA 1
ATOM 1612 C C . ALA A 1 189 ? 2.694 14.391 21.712 1.00 83.00 189 ALA A C 1
ATOM 1614 O O . ALA A 1 189 ? 3.386 15.373 21.998 1.00 83.00 189 ALA A O 1
ATOM 1615 N N . THR A 1 190 ? 1.578 14.082 22.376 1.00 80.69 190 THR A N 1
ATOM 1616 C CA . THR A 1 190 ? 1.047 14.872 23.495 1.00 80.69 190 THR A CA 1
ATOM 1617 C C . THR A 1 190 ? 1.992 14.848 24.700 1.00 80.69 190 THR A C 1
ATOM 1619 O O . THR A 1 190 ? 2.287 15.898 25.275 1.00 80.69 190 THR A O 1
ATOM 1622 N N . LEU A 1 191 ? 2.554 13.679 25.036 1.00 77.75 191 LEU A N 1
ATOM 1623 C CA . LEU A 1 191 ? 3.528 13.548 26.128 1.00 77.75 191 LEU A CA 1
ATOM 1624 C C . LEU A 1 191 ? 4.802 14.373 25.890 1.00 77.75 191 LEU A C 1
ATOM 1626 O O . LEU A 1 191 ? 5.308 15.001 26.819 1.00 77.75 191 LEU A O 1
ATOM 1630 N N . LYS A 1 192 ? 5.315 14.407 24.652 1.00 78.06 192 LYS A N 1
ATOM 1631 C CA . LYS A 1 192 ? 6.551 15.142 24.321 1.00 78.06 192 LYS A CA 1
ATOM 1632 C C . LYS A 1 192 ? 6.391 16.657 24.368 1.00 78.06 192 LYS A C 1
ATOM 1634 O O . LYS A 1 192 ? 7.339 17.360 24.695 1.00 78.06 192 LYS A O 1
ATOM 1639 N N . THR A 1 193 ? 5.221 17.166 24.006 1.00 75.69 193 THR A N 1
ATOM 1640 C CA .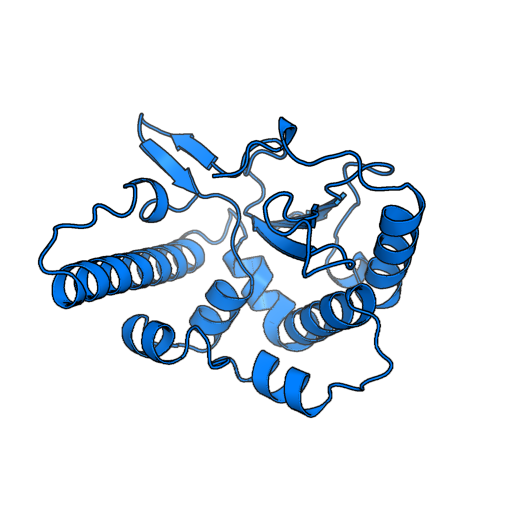 THR A 1 193 ? 5.026 18.607 23.788 1.00 75.69 193 THR A CA 1
ATOM 1641 C C . THR A 1 193 ? 4.329 19.305 24.951 1.00 75.69 193 THR A C 1
ATOM 1643 O O . THR A 1 193 ? 4.263 20.534 24.962 1.00 75.69 193 THR A O 1
ATOM 1646 N N . LYS A 1 194 ? 3.786 18.542 25.918 1.00 69.88 194 LYS A N 1
ATOM 1647 C CA . LYS A 1 194 ? 2.882 19.025 26.982 1.00 69.88 194 LYS A CA 1
ATOM 1648 C C . LYS A 1 194 ? 1.682 19.829 26.449 1.00 69.88 194 LYS A C 1
ATOM 1650 O O . LYS A 1 194 ? 0.984 20.483 27.219 1.00 69.88 194 LYS A O 1
ATOM 1655 N N . LYS A 1 195 ? 1.429 19.781 25.138 1.00 64.81 195 LYS A N 1
ATOM 1656 C CA . LYS A 1 195 ? 0.267 20.355 24.465 1.00 64.81 195 LYS A CA 1
ATOM 1657 C C . LYS A 1 195 ? -0.541 19.197 23.906 1.00 64.81 195 LYS A C 1
ATOM 1659 O O . LYS A 1 195 ? 0.022 18.261 23.346 1.00 64.81 195 LYS A O 1
ATOM 1664 N N . LYS A 1 196 ? -1.861 19.256 24.061 1.00 63.59 196 LYS A N 1
ATOM 1665 C CA . LYS A 1 196 ? -2.757 18.280 23.446 1.00 63.59 196 LYS A CA 1
ATOM 1666 C C . LYS A 1 196 ? -2.693 18.474 21.932 1.00 63.59 196 LYS A C 1
ATOM 1668 O O . LYS A 1 196 ? -3.239 19.444 21.413 1.00 63.59 196 LYS A O 1
ATOM 1673 N N . TYR A 1 197 ? -1.989 17.582 21.243 1.00 56.59 197 TYR A N 1
ATOM 1674 C CA . TYR A 1 197 ? -2.106 17.482 19.795 1.00 56.59 197 TYR A CA 1
ATOM 1675 C C . TYR A 1 197 ? -3.349 16.664 19.522 1.00 56.59 197 TYR A C 1
ATOM 1677 O O . TYR A 1 197 ? -3.472 15.563 20.043 1.00 56.59 197 TYR A O 1
ATOM 1685 N N . THR A 1 198 ? -4.265 17.234 18.747 1.00 56.94 198 THR A N 1
ATOM 1686 C CA . THR A 1 198 ? -5.347 16.449 18.161 1.00 56.94 198 THR A CA 1
ATOM 1687 C C . THR A 1 198 ? -4.811 16.015 16.806 1.00 56.94 198 THR A C 1
ATOM 1689 O O . THR A 1 198 ? -4.655 16.851 15.916 1.00 56.94 198 THR A O 1
ATOM 1692 N N . ILE A 1 199 ? -4.399 14.753 16.672 1.00 60.22 199 ILE A N 1
ATOM 1693 C CA . ILE A 1 199 ? -4.262 14.170 15.337 1.00 60.22 199 ILE A CA 1
ATOM 1694 C C . ILE A 1 199 ? -5.676 14.174 14.774 1.00 60.22 199 ILE A C 1
ATOM 1696 O O . ILE A 1 199 ? -6.602 13.716 15.442 1.00 60.22 199 ILE A O 1
ATOM 1700 N N . ASP A 1 200 ? -5.855 14.755 13.589 1.00 57.62 200 ASP A N 1
ATOM 1701 C CA . ASP A 1 200 ? -7.189 14.901 13.031 1.00 57.62 200 ASP A CA 1
ATOM 1702 C C . ASP A 1 200 ? -7.937 13.559 13.055 1.00 57.62 200 ASP A C 1
ATOM 1704 O O . ASP A 1 200 ? -7.406 12.515 12.667 1.00 57.62 200 ASP A O 1
ATOM 1708 N N . SER A 1 201 ? -9.179 13.572 13.536 1.00 55.84 201 SER A N 1
ATOM 1709 C CA . SER A 1 201 ? -9.931 12.357 13.873 1.00 55.84 201 SER A CA 1
ATOM 1710 C C . SER A 1 201 ? -10.129 11.385 12.699 1.00 55.84 201 SER A C 1
ATOM 1712 O O . SER A 1 201 ? -10.451 10.217 12.905 1.00 55.84 201 SER A O 1
ATOM 1714 N N . TYR A 1 202 ? -9.894 11.837 11.467 1.00 57.34 202 TYR A N 1
ATOM 1715 C CA . TYR A 1 202 ? -9.973 11.033 10.253 1.00 57.34 202 TYR A CA 1
ATOM 1716 C C . TYR A 1 202 ? -8.815 10.034 10.065 1.00 57.34 202 TYR A C 1
ATOM 1718 O O . TYR A 1 202 ? -8.916 9.162 9.207 1.00 57.34 202 TYR A O 1
ATOM 1726 N N . TYR A 1 203 ? -7.729 10.102 10.847 1.00 59.97 203 TYR A N 1
ATOM 1727 C CA . TYR A 1 203 ? -6.683 9.062 10.811 1.00 59.97 203 TYR A CA 1
ATOM 1728 C C . TYR A 1 20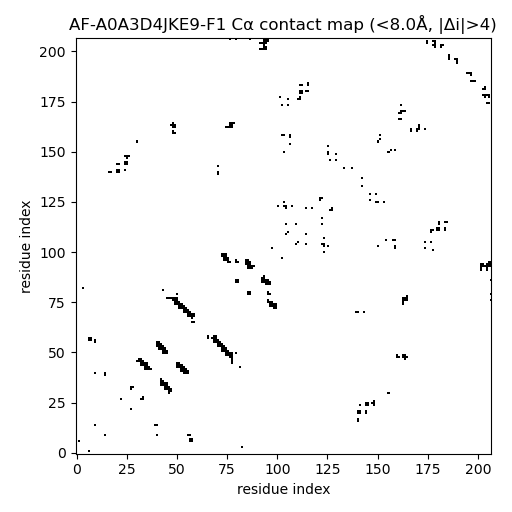3 ? -7.102 7.754 11.499 1.00 59.97 203 TYR A C 1
ATOM 1730 O O . TYR A 1 203 ? -6.479 6.721 11.260 1.00 59.97 203 TYR A O 1
ATOM 1738 N N . TYR A 1 204 ? -8.140 7.798 12.338 1.00 69.31 204 TYR A N 1
ATOM 1739 C CA . TYR A 1 204 ? -8.626 6.648 13.103 1.00 69.31 204 TYR A CA 1
ATOM 1740 C C . TYR A 1 204 ? -9.564 5.742 12.313 1.00 69.31 204 TYR A C 1
ATOM 1742 O O . TYR A 1 204 ? -9.652 4.549 12.583 1.00 69.31 204 TYR A O 1
ATOM 1750 N N . ASN A 1 205 ? -10.270 6.315 11.347 1.00 76.75 205 ASN A N 1
ATOM 1751 C CA . ASN A 1 205 ? -11.296 5.623 10.593 1.00 76.75 205 ASN A CA 1
ATOM 1752 C C . ASN A 1 205 ? -10.698 5.161 9.265 1.00 76.75 205 ASN A C 1
ATOM 1754 O O . ASN A 1 205 ? -10.191 5.974 8.491 1.00 76.75 205 ASN A O 1
ATOM 1758 N N . VAL A 1 206 ? -10.756 3.860 9.004 1.00 80.69 206 VAL A N 1
ATOM 1759 C CA . VAL A 1 206 ? -10.167 3.222 7.823 1.00 80.69 206 VAL A CA 1
ATOM 1760 C C . VAL A 1 206 ? -11.285 2.545 7.027 1.00 80.69 206 VAL A C 1
ATOM 1762 O O . VAL A 1 206 ? -12.110 1.861 7.636 1.00 80.69 206 VAL A O 1
ATOM 1765 N N . CYS A 1 207 ? -11.363 2.796 5.716 1.00 79.38 207 CYS A N 1
ATOM 1766 C CA . CYS A 1 207 ? -12.344 2.178 4.815 1.00 79.38 207 CYS A CA 1
ATOM 1767 C C . CYS A 1 207 ? -11.768 0.877 4.232 1.00 79.38 207 CYS A C 1
ATOM 1769 O O . CYS A 1 207 ? -12.474 -0.156 4.292 1.00 79.38 207 CYS A O 1
#

Secondary structure (DSSP, 8-state):
---GGGSPPPPHHHHHHHHHHHHHH--TTTTT-EESSTTSSSEEEE-SSEEEEEEEE--TT-TTT--SPEEEEEEEETT--SS-SEEEETTEEEE--EEHHHHHHHHTT--HHHHHHTTTT--SHHHHHHHHT--TT--HHHHHHHHHHHHHHHHHHHHHHHH-TT-HHHHHHHHHHHHHHHHHHHHHHHHHHSS-----GGGS-B-

Mean predicted aligned error: 6.36 Å

Solvent-accessible surface area (backbone atoms only — not comparable to full-atom values): 11871 Å² total; per-residue (Å²): 138,81,59,77,88,74,57,71,88,75,55,74,67,62,54,49,57,37,56,50,28,40,64,72,48,37,68,42,68,86,66,55,42,41,80,75,45,89,92,53,86,59,37,38,34,39,27,94,34,24,31,40,38,44,38,73,42,66,67,82,88,41,88,83,81,58,96,62,69,43,76,48,63,34,38,24,35,61,83,46,62,90,92,42,62,54,46,78,56,95,93,38,53,20,36,30,60,40,52,58,67,61,55,48,32,50,78,68,70,54,52,40,69,60,46,64,78,26,67,89,67,57,75,36,69,63,57,47,56,46,62,73,67,62,59,91,86,54,51,71,49,45,48,51,23,46,49,51,28,55,47,41,74,76,37,37,67,65,58,38,47,37,30,17,78,89,29,59,69,54,34,49,56,50,42,54,45,47,26,48,31,51,51,52,49,34,55,53,50,21,68,75,65,80,43,89,57,77,67,64,76,43,70,55,33,64,104

Sequence (207 aa):
MYSIEKLGPIGKSDFNLWFEAINKFLDFKKWNFKLINPGFMPIFYESPRCKVMFLSFRDSRDEYHSSSPEISVSYARSHAPLDSHYINFDGKMYRCWHDIRLLLCYLEGMNPKKMLDYYHQTPSSVLKKFNASRKPEWSQEEYVARFHSLAWDKYGNELFDLLDINQPELWKGYSDFVFDFYKTREERATLKTKKKYTIDSYYYNVC

pLDDT: mean 85.03, std 14.26, range [38.16, 98.38]

Nearest PDB structures (foldseek):
  6qle-assembly1_P  TM=5.383E-01  e=3.480E+00  Saccharomyces cerevisiae
  6qlf-assembly1_P  TM=5.611E-01  e=9.210E+00  Sac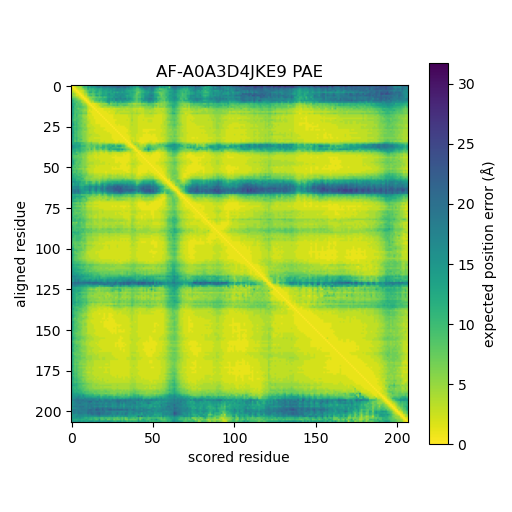charomyces cerevisiae
  8tie-assembly1_g  TM=1.936E-01  e=1.654E+00  Saccharomyces cerevisiae

Radius of gyration: 17.38 Å; Cα contacts (8 Å, |Δi|>4): 270; chains: 1; bounding box: 46×38×47 Å

Foldseek 3Di:
DDQPVPFPADDPVLVVVQVVLLVVQPPCVVQQWDWDDPDGPFTWIDHLQWIKTKHWGDPPVCPDPDPDIDIAIWIFAPPDDPNDQWDQDPNATAGGTHGVLLLQCVVVVHQLLVCVVCVVPRDGPLSVVLVVVDDPPDDPSNSVSNSVSSVCVVCVVVSSLCRGPVNVVSVVSSLVRQLVNVVSVQVVVCVVPVDRDDPDPNSNHHD